Protein AF-A0A4Z0KVL2-F1 (afdb_monomer)

Solvent-accessible surface area (backbone atoms only — not comparable to full-atom values): 10664 Å² total; per-residue (Å²): 118,74,85,58,77,80,47,62,65,55,49,74,29,64,39,97,89,41,81,42,45,33,35,53,61,49,40,44,91,74,53,82,82,56,74,44,73,45,82,52,94,82,31,52,31,32,17,23,25,47,75,48,38,52,68,72,22,100,32,47,29,39,55,65,53,54,48,25,38,43,68,72,52,46,56,39,50,80,70,54,62,39,89,58,42,95,49,86,98,43,50,28,36,54,27,64,33,73,33,101,46,96,64,23,27,29,28,32,32,64,78,76,70,44,78,42,75,42,55,36,85,47,66,24,29,48,44,32,30,78,64,78,78,80,84,81,74,80,79,81,76,80,70,80,88,67,83,67,94,70,88,76,81,82,85,83,87,88,83,89,80,92,76,92,79,87,86,84,87,86,91,132

Nearest PDB structures (foldseek):
  5n40-assembly1_A  TM=8.475E-01  e=2.469E-08  Yersinia pseudotuberculosis IP 31758
  8q4e-assembly1_A  TM=6.938E-01  e=1.597E-02  Legionella pneumophila 130b
  1ijk-assembly1_C  TM=5.340E-01  e=3.340E-01  Bothrops jararaca

Foldseek 3Di:
DPPVPVFDQWDWFQFPNDIKIKGAFDFPVRDPDAPDWDQFPNTTTGWHQQVSLCVVAPAFEALRRVLRVLVVQPQCCVRGVGGADPDPPAAFEFGPAPDPDNQWGWTARSNVRDIDIDGSRDIHTYMYIPDYDPDPPPPPPPPVPPPDDDDDDPDDDDDDDDDDDDDDDDDD

pLDDT: mean 81.76, std 22.25, range [34.16, 98.62]

Mean predicted aligned error: 11.46 Å

Sequence (172 aa):
ANMYGHMADNSTATVDGESYTFSRPKLAAETDGEDRAVSINNESWAQFNWANADKHCDILPDARQLEGLKIERGDLSTTLGWPVGLTSGDEEYWSSSQGAIAADHISIDMRSRSLTQMPDATQSLVSCVDKASPEVTPKLVISAERFESAGYAADVEVGDEVNRGVGGAGGA

Structure (mmCIF, N/CA/C/O backbone):
data_AF-A0A4Z0KVL2-F1
#
_entry.id   AF-A0A4Z0KVL2-F1
#
loop_
_atom_site.group_PDB
_atom_site.id
_atom_site.type_symbol
_atom_site.label_atom_id
_atom_site.label_alt_id
_atom_site.label_comp_id
_atom_site.label_asym_id
_atom_site.label_entity_id
_atom_site.label_seq_id
_atom_site.pdbx_PDB_ins_code
_atom_site.Cartn_x
_atom_site.Cartn_y
_atom_site.Cartn_z
_atom_site.occupancy
_atom_site.B_iso_or_equiv
_atom_site.auth_seq_id
_atom_site.auth_comp_id
_atom_site.auth_asym_id
_atom_site.auth_atom_id
_atom_site.pdbx_PDB_model_num
ATOM 1 N N . ALA A 1 1 ? -0.821 -16.288 11.081 1.00 59.88 1 ALA A N 1
ATOM 2 C CA . ALA A 1 1 ? -0.599 -15.035 11.829 1.00 59.88 1 ALA A CA 1
ATOM 3 C C . ALA A 1 1 ? 0.011 -15.358 13.185 1.00 59.88 1 ALA A C 1
ATOM 5 O O . ALA A 1 1 ? -0.363 -16.383 13.749 1.00 59.88 1 ALA A O 1
ATOM 6 N N . ASN A 1 2 ? 0.937 -14.533 13.684 1.00 61.38 2 ASN A N 1
ATOM 7 C CA . ASN A 1 2 ? 1.606 -14.776 14.971 1.00 61.38 2 ASN A CA 1
ATOM 8 C C . ASN A 1 2 ? 1.027 -13.892 16.078 1.00 61.38 2 ASN A C 1
ATOM 10 O O . ASN A 1 2 ? 0.710 -14.395 17.150 1.00 61.38 2 ASN A O 1
ATOM 14 N N . MET A 1 3 ? 0.874 -12.592 15.816 1.00 62.75 3 MET A N 1
ATOM 15 C CA . MET A 1 3 ? 0.525 -11.598 16.839 1.00 62.75 3 MET A CA 1
ATOM 16 C C . MET A 1 3 ? -0.751 -10.825 16.497 1.00 62.75 3 MET A C 1
ATOM 18 O O . MET A 1 3 ? -1.459 -10.393 17.404 1.00 62.75 3 MET A O 1
ATOM 22 N N . TYR A 1 4 ? -1.087 -10.702 15.212 1.00 62.38 4 TYR A N 1
ATOM 23 C CA . TYR A 1 4 ? -2.181 -9.869 14.726 1.00 62.38 4 TYR A CA 1
ATOM 24 C C . TYR A 1 4 ? -3.234 -10.650 13.921 1.00 62.38 4 TYR A C 1
ATOM 26 O O . TYR A 1 4 ? -3.976 -10.077 13.133 1.00 62.38 4 TYR A O 1
ATOM 34 N N . GLY A 1 5 ? -3.400 -11.953 14.179 1.00 55.91 5 GLY A N 1
ATOM 35 C CA . GLY A 1 5 ? -4.469 -12.778 13.578 1.00 55.91 5 GLY A CA 1
ATOM 36 C C . GLY A 1 5 ? -5.911 -12.362 13.927 1.00 55.91 5 GLY A C 1
ATOM 37 O O . GLY A 1 5 ? -6.853 -12.999 13.468 1.00 55.91 5 GLY A O 1
ATOM 38 N N . HIS A 1 6 ? -6.079 -11.314 14.741 1.00 67.69 6 HIS A N 1
ATOM 39 C CA . HIS A 1 6 ? -7.352 -10.674 15.101 1.00 67.69 6 HIS A CA 1
ATOM 40 C C . HIS A 1 6 ? -7.412 -9.194 14.687 1.00 67.69 6 HIS A C 1
ATOM 42 O O . HIS A 1 6 ? -8.296 -8.464 15.133 1.00 67.69 6 HIS A O 1
ATOM 48 N N . MET A 1 7 ? -6.448 -8.733 13.885 1.00 79.69 7 MET A N 1
ATOM 49 C CA . MET A 1 7 ? -6.470 -7.404 13.291 1.00 79.69 7 MET A CA 1
ATOM 50 C C . MET A 1 7 ? -7.739 -7.234 12.463 1.00 79.69 7 MET A C 1
ATOM 52 O O . MET A 1 7 ? -8.153 -8.161 11.768 1.00 79.69 7 MET A O 1
ATOM 56 N N . ALA A 1 8 ? -8.346 -6.050 12.520 1.00 84.62 8 ALA A N 1
ATOM 57 C CA . ALA A 1 8 ? -9.434 -5.736 11.613 1.00 84.62 8 ALA A CA 1
ATOM 58 C C . ALA A 1 8 ? -8.941 -5.877 10.165 1.00 84.62 8 ALA A C 1
ATOM 60 O O . ALA A 1 8 ? -7.951 -5.257 9.770 1.00 84.62 8 ALA A O 1
ATOM 61 N N . ASP A 1 9 ? -9.643 -6.694 9.378 1.00 90.00 9 ASP A N 1
ATOM 62 C CA . ASP A 1 9 ? -9.294 -6.928 7.974 1.00 90.00 9 ASP A CA 1
ATOM 63 C C . ASP A 1 9 ? -9.445 -5.671 7.115 1.00 90.00 9 ASP A C 1
ATOM 65 O O . ASP A 1 9 ? -8.900 -5.599 6.013 1.00 90.00 9 ASP A O 1
ATOM 69 N N . ASN A 1 10 ? -10.183 -4.682 7.615 1.00 95.62 10 ASN A N 1
ATOM 70 C CA . ASN A 1 10 ? -10.446 -3.437 6.931 1.00 95.62 10 ASN A CA 1
ATOM 71 C C . ASN A 1 10 ? -10.442 -2.235 7.875 1.00 95.62 10 ASN A C 1
ATOM 73 O O . ASN A 1 10 ? -10.592 -2.346 9.092 1.00 95.62 10 ASN A O 1
ATOM 77 N N . SER A 1 11 ? -10.260 -1.067 7.274 1.00 96.81 11 SER A N 1
ATOM 78 C CA . SER A 1 11 ? -10.301 0.226 7.935 1.00 96.81 11 SER A CA 1
ATOM 79 C C . SER A 1 11 ? -10.907 1.242 6.981 1.00 96.81 11 SER A C 1
ATOM 81 O O . SER A 1 11 ? -10.531 1.302 5.814 1.00 96.81 11 SER A O 1
ATOM 83 N N . THR A 1 12 ? -11.855 2.040 7.462 1.00 97.56 12 THR A N 1
ATOM 84 C CA . THR A 1 12 ? -12.420 3.128 6.656 1.00 97.56 12 THR A CA 1
ATOM 85 C C . THR A 1 12 ? -11.569 4.398 6.724 1.00 97.56 12 THR A C 1
ATOM 87 O O . THR A 1 12 ? -10.858 4.616 7.698 1.00 97.56 12 THR A O 1
ATOM 90 N N . ALA A 1 13 ? -11.635 5.258 5.717 1.00 97.38 13 ALA A N 1
ATOM 91 C CA . ALA A 1 13 ? -11.184 6.643 5.828 1.00 97.38 13 ALA A CA 1
ATOM 92 C C . ALA A 1 13 ? -12.007 7.536 4.900 1.00 97.38 13 ALA A C 1
ATOM 94 O O . ALA A 1 13 ? -12.544 7.080 3.892 1.00 97.38 13 ALA A O 1
ATOM 95 N N . THR A 1 14 ? -12.125 8.803 5.254 1.00 96.75 14 THR A N 1
ATOM 96 C CA . THR A 1 14 ? -12.800 9.850 4.506 1.00 96.75 14 THR A CA 1
ATOM 97 C C . THR A 1 14 ? -11.747 10.663 3.771 1.00 96.75 14 THR A C 1
ATOM 99 O O . THR A 1 14 ? -10.943 11.361 4.386 1.00 96.75 14 THR A O 1
ATOM 102 N N . VAL A 1 15 ? -11.767 10.591 2.446 1.00 94.44 15 VAL A N 1
ATOM 103 C CA . VAL A 1 15 ? -10.840 11.299 1.559 1.00 94.44 15 VAL A CA 1
ATOM 104 C C . VAL A 1 15 ? -11.668 12.202 0.659 1.00 94.44 15 VAL A C 1
ATOM 106 O O . VAL A 1 15 ? -12.608 11.742 0.017 1.00 94.44 15 VAL A O 1
ATOM 109 N N . ASP A 1 16 ? -11.385 13.504 0.685 1.00 89.88 16 ASP A N 1
ATOM 110 C CA . ASP A 1 16 ? -12.119 14.524 -0.081 1.00 89.88 16 ASP A CA 1
ATOM 111 C C . ASP A 1 16 ? -13.651 14.487 0.104 1.00 89.88 16 ASP A C 1
ATOM 113 O O . ASP A 1 16 ? -14.428 14.789 -0.800 1.00 89.88 16 ASP A O 1
ATOM 117 N N . GLY A 1 17 ? -14.101 14.137 1.314 1.00 91.00 17 GLY A N 1
ATOM 118 C CA . GLY A 1 17 ? -15.523 14.059 1.665 1.00 91.00 17 GLY A CA 1
ATOM 119 C C . GLY A 1 17 ? -16.207 12.745 1.280 1.00 91.00 17 GLY A C 1
ATOM 120 O O . GLY A 1 17 ? -17.408 12.602 1.511 1.00 91.00 17 GLY A O 1
ATOM 121 N N . GLU A 1 18 ? -15.466 11.775 0.749 1.00 95.00 18 GLU A N 1
ATOM 122 C CA . GLU A 1 18 ? -15.966 10.450 0.399 1.00 95.00 18 GLU A CA 1
ATOM 123 C C . GLU A 1 18 ? -15.349 9.370 1.293 1.00 95.00 18 GLU A C 1
ATOM 125 O O . GLU A 1 18 ? -14.152 9.374 1.559 1.00 95.00 18 GLU A O 1
ATOM 130 N N . SER A 1 19 ? -16.175 8.442 1.785 1.00 97.19 19 SER A N 1
ATOM 131 C CA . SER A 1 19 ? -15.702 7.324 2.606 1.00 97.19 19 SER A CA 1
ATOM 132 C C . SER A 1 19 ? -15.257 6.158 1.728 1.00 97.19 19 SER A C 1
ATOM 134 O O . SER A 1 19 ? -16.007 5.742 0.842 1.00 97.19 19 SER A O 1
ATOM 136 N N . TYR A 1 20 ? -14.069 5.640 2.016 1.00 98.38 20 TYR A N 1
ATOM 137 C CA . TYR A 1 20 ? -13.432 4.490 1.384 1.00 98.38 20 TYR A CA 1
ATOM 138 C C . TYR A 1 20 ? -13.133 3.421 2.430 1.00 98.38 20 TYR A C 1
ATOM 140 O O . TYR A 1 20 ? -12.875 3.739 3.595 1.00 98.38 20 TYR A O 1
ATOM 148 N N . THR A 1 21 ? -13.125 2.164 2.005 1.00 98.44 21 THR A N 1
ATOM 149 C CA . THR A 1 21 ? -12.783 1.007 2.834 1.00 98.44 21 THR A CA 1
ATOM 150 C C . THR A 1 21 ? -11.508 0.376 2.307 1.00 98.44 21 THR A C 1
ATOM 152 O O . THR A 1 21 ? -11.480 -0.142 1.195 1.00 98.44 21 THR A O 1
ATOM 155 N N . PHE A 1 22 ? -10.462 0.393 3.124 1.00 98.56 22 PHE A N 1
ATOM 156 C CA . PHE A 1 22 ? -9.157 -0.165 2.797 1.00 98.56 22 PHE A CA 1
ATOM 157 C C . PHE A 1 22 ? -9.002 -1.538 3.436 1.00 98.56 22 PHE A C 1
ATOM 159 O O . PHE A 1 22 ? -9.352 -1.707 4.606 1.00 98.56 22 PHE A O 1
ATOM 166 N N . SER A 1 23 ? -8.441 -2.504 2.714 1.00 97.81 23 SER A N 1
ATOM 167 C CA . SER A 1 23 ? -8.064 -3.798 3.280 1.00 97.81 23 SER A CA 1
ATOM 168 C C . SER A 1 23 ? -6.675 -3.731 3.900 1.00 97.81 23 SER A C 1
ATOM 170 O O . SER A 1 23 ? -5.769 -3.104 3.344 1.00 97.81 23 SER A O 1
ATOM 172 N N . ARG A 1 24 ? -6.457 -4.444 5.004 1.00 96.25 24 ARG A N 1
ATOM 173 C CA . ARG A 1 24 ? -5.099 -4.618 5.524 1.00 96.25 24 ARG A CA 1
ATOM 174 C C . ARG A 1 24 ? -4.208 -5.327 4.493 1.00 96.25 24 ARG A C 1
ATOM 176 O O . ARG A 1 24 ? -4.724 -6.152 3.726 1.00 96.25 24 ARG A O 1
ATOM 183 N N . PRO A 1 25 ? -2.889 -5.087 4.510 1.00 96.12 25 PRO A N 1
ATOM 184 C CA . PRO A 1 25 ? -1.948 -5.926 3.782 1.00 96.12 25 PRO A CA 1
ATOM 185 C C . PRO A 1 25 ? -2.086 -7.402 4.163 1.00 96.12 25 PRO A C 1
ATOM 187 O O . PRO A 1 25 ? -2.493 -7.742 5.278 1.00 96.12 25 PRO A O 1
ATOM 190 N N . LYS A 1 26 ? -1.779 -8.299 3.229 1.00 95.56 26 LYS A N 1
ATOM 191 C CA . LYS A 1 26 ? -1.868 -9.743 3.466 1.00 95.56 26 LYS A CA 1
ATOM 192 C C . LYS A 1 26 ? -0.593 -10.271 4.101 1.00 95.56 26 LYS A C 1
ATOM 194 O O . LYS A 1 26 ? 0.514 -9.839 3.779 1.00 95.56 26 LYS A O 1
ATOM 199 N N . LEU A 1 27 ? -0.745 -11.248 4.986 1.00 94.88 27 LEU A N 1
ATOM 200 C CA . LEU A 1 27 ? 0.377 -12.095 5.360 1.00 94.88 27 LEU A CA 1
ATOM 201 C C . LEU A 1 27 ? 0.778 -12.949 4.157 1.00 94.88 27 LEU A C 1
ATOM 203 O O . LEU A 1 27 ? -0.074 -13.348 3.369 1.00 94.88 27 LEU A O 1
ATOM 207 N N . ALA A 1 28 ? 2.055 -13.312 4.068 1.00 94.88 28 ALA A N 1
ATOM 208 C CA . ALA A 1 28 ? 2.551 -14.207 3.019 1.00 94.88 28 ALA A CA 1
ATOM 209 C C . ALA A 1 28 ? 1.839 -15.575 3.018 1.00 94.88 28 ALA A C 1
ATOM 211 O O . ALA A 1 28 ? 1.753 -16.229 1.998 1.00 94.88 28 ALA A O 1
ATOM 212 N N . ALA A 1 29 ? 1.284 -16.005 4.157 1.00 93.88 29 ALA A N 1
ATOM 213 C CA . ALA A 1 29 ? 0.510 -17.246 4.249 1.00 93.88 29 ALA A CA 1
ATOM 214 C C . ALA A 1 29 ? -0.983 -17.097 3.874 1.00 93.88 29 ALA A C 1
ATOM 216 O O . ALA A 1 29 ? -1.720 -18.077 3.931 1.00 93.88 29 ALA A O 1
ATOM 217 N N . GLU A 1 30 ? -1.458 -15.881 3.589 1.00 93.25 30 GLU A N 1
ATOM 218 C CA . GLU A 1 30 ? -2.871 -15.573 3.296 1.00 93.25 30 GLU A CA 1
ATOM 219 C C . GLU A 1 30 ? -3.137 -15.301 1.815 1.00 93.25 30 GLU A C 1
ATOM 221 O O . GLU A 1 30 ? -4.283 -15.085 1.424 1.00 93.25 30 GLU A O 1
ATOM 226 N N . THR A 1 31 ? -2.085 -15.261 1.009 1.00 93.62 31 THR A N 1
ATOM 227 C CA . THR A 1 31 ? -2.142 -14.984 -0.419 1.00 93.62 31 THR A CA 1
ATOM 228 C C . THR A 1 31 ? -1.157 -15.891 -1.128 1.00 93.62 31 THR A C 1
ATOM 230 O O . THR A 1 31 ? -0.166 -16.303 -0.539 1.00 93.62 31 THR A O 1
ATOM 233 N N . ASP A 1 32 ? -1.442 -16.160 -2.393 1.00 90.44 32 ASP A N 1
ATOM 234 C CA . ASP A 1 32 ? -0.455 -16.651 -3.341 1.00 90.44 32 ASP A CA 1
ATOM 235 C C . ASP A 1 32 ? -0.065 -15.492 -4.275 1.00 90.44 32 ASP A C 1
ATOM 237 O O . ASP A 1 32 ? -0.802 -14.505 -4.398 1.00 90.44 32 ASP A O 1
ATOM 241 N N . GLY A 1 33 ? 1.062 -15.622 -4.974 1.00 90.69 33 GLY A N 1
ATOM 242 C CA . GLY A 1 33 ? 1.476 -14.676 -6.017 1.00 90.69 33 GLY A CA 1
ATOM 243 C C . GLY A 1 33 ? 2.205 -13.434 -5.506 1.00 90.69 33 GLY A C 1
ATOM 244 O O . GLY A 1 33 ? 2.403 -12.491 -6.271 1.00 90.69 33 GLY A O 1
ATOM 245 N N . GLU A 1 34 ? 2.613 -13.428 -4.241 1.00 95.56 34 GLU A N 1
ATOM 246 C CA . GLU A 1 34 ? 3.570 -12.468 -3.711 1.00 95.56 34 GLU A CA 1
ATOM 247 C C . GLU A 1 34 ? 4.943 -12.632 -4.373 1.00 95.56 34 GLU A C 1
ATOM 249 O O . GLU A 1 34 ? 5.400 -13.737 -4.669 1.00 95.56 34 GLU A O 1
ATOM 254 N N . ASP A 1 35 ? 5.631 -11.515 -4.593 1.00 97.12 35 ASP A N 1
ATOM 255 C CA . ASP A 1 35 ? 6.989 -11.516 -5.139 1.00 97.12 35 ASP A CA 1
ATOM 256 C C . ASP A 1 35 ? 8.032 -11.772 -4.047 1.00 97.12 35 ASP A C 1
ATOM 258 O O . ASP A 1 35 ? 9.124 -12.285 -4.309 1.00 97.12 35 ASP A O 1
ATOM 262 N N . ARG A 1 36 ? 7.714 -11.374 -2.811 1.00 95.38 36 ARG A N 1
ATOM 263 C CA . ARG A 1 36 ? 8.595 -11.494 -1.652 1.00 95.38 36 ARG A CA 1
ATOM 264 C C . ARG A 1 36 ? 7.790 -11.513 -0.358 1.00 95.38 36 ARG A C 1
ATOM 266 O O . ARG A 1 36 ? 6.724 -10.918 -0.266 1.00 95.38 36 ARG A O 1
ATOM 273 N N . ALA A 1 37 ? 8.359 -12.131 0.673 1.00 94.81 37 ALA A N 1
ATOM 274 C CA . ALA A 1 37 ? 7.899 -11.983 2.046 1.00 94.81 37 ALA A CA 1
ATOM 275 C C . ALA A 1 37 ? 8.888 -11.143 2.872 1.00 94.81 37 ALA A C 1
ATOM 277 O O . ALA A 1 37 ? 10.108 -11.310 2.754 1.00 94.81 37 ALA A O 1
ATOM 278 N N . VAL A 1 38 ? 8.365 -10.269 3.733 1.00 93.44 38 VAL A N 1
ATOM 279 C CA . VAL A 1 38 ? 9.151 -9.449 4.668 1.00 93.44 38 VAL A CA 1
ATOM 280 C C . VAL A 1 38 ? 8.665 -9.644 6.101 1.00 93.44 38 VAL A C 1
ATOM 282 O O . VAL A 1 38 ? 7.470 -9.776 6.350 1.00 93.44 38 VAL A O 1
ATOM 285 N N . SER A 1 39 ? 9.593 -9.660 7.059 1.00 93.19 39 SER A N 1
ATOM 286 C CA . SER A 1 39 ? 9.257 -9.780 8.478 1.00 93.19 39 SER A CA 1
ATOM 287 C C . SER A 1 39 ? 9.135 -8.397 9.123 1.00 93.19 39 SER A C 1
ATOM 289 O O . SER A 1 39 ? 10.150 -7.745 9.353 1.00 93.19 39 SER A O 1
ATOM 291 N N . ILE A 1 40 ? 7.917 -7.979 9.476 1.00 90.19 40 ILE A N 1
ATOM 292 C CA . ILE A 1 40 ? 7.623 -6.715 10.174 1.00 90.19 40 ILE A CA 1
ATOM 293 C C . ILE A 1 40 ? 6.761 -7.030 11.398 1.00 90.19 40 ILE A C 1
ATOM 295 O O . ILE A 1 40 ? 5.771 -7.752 11.293 1.00 90.19 40 ILE A O 1
ATOM 299 N N . ASN A 1 41 ? 7.136 -6.501 12.568 1.00 87.44 41 ASN A N 1
ATOM 300 C CA . ASN A 1 41 ? 6.418 -6.700 13.837 1.00 87.44 41 ASN A CA 1
ATOM 301 C C . ASN A 1 41 ? 6.124 -8.182 14.162 1.00 87.44 41 ASN A C 1
ATOM 303 O O . ASN A 1 41 ? 5.040 -8.528 14.626 1.00 87.44 41 ASN A O 1
ATOM 307 N N . ASN A 1 42 ? 7.107 -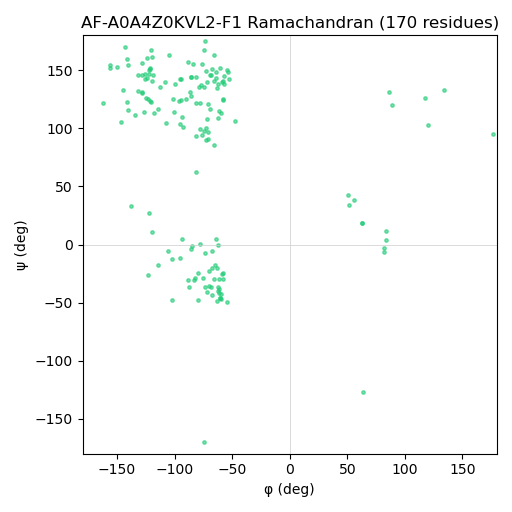9.064 13.933 1.00 88.25 42 ASN A N 1
ATOM 308 C CA . ASN A 1 42 ? 7.014 -10.524 14.109 1.00 88.25 42 ASN A CA 1
ATOM 309 C C . ASN A 1 42 ? 5.988 -11.232 13.202 1.00 88.25 42 ASN A C 1
ATOM 311 O O . ASN A 1 42 ? 5.607 -12.380 13.465 1.00 88.25 42 ASN A O 1
ATOM 315 N N . GLU A 1 43 ? 5.569 -10.586 12.117 1.00 90.12 43 GLU A N 1
ATOM 316 C CA . GLU A 1 43 ? 4.705 -11.169 11.097 1.00 90.12 43 GLU A CA 1
ATOM 317 C C . GLU A 1 43 ? 5.356 -11.132 9.718 1.00 90.12 43 GLU A C 1
ATOM 319 O O . GLU A 1 43 ? 6.124 -10.229 9.399 1.00 90.12 43 GLU A O 1
ATOM 324 N N . SER A 1 44 ? 5.060 -12.156 8.916 1.00 93.50 44 SER A N 1
ATOM 325 C CA . SER A 1 44 ? 5.571 -12.305 7.555 1.00 93.50 44 SER A CA 1
ATOM 326 C C . SER A 1 44 ? 4.537 -11.755 6.579 1.00 93.50 44 SER A C 1
ATOM 328 O O . SER A 1 44 ? 3.523 -12.410 6.332 1.00 93.50 44 SER A O 1
ATOM 330 N N . TRP A 1 45 ? 4.782 -10.562 6.048 1.00 94.44 45 TRP A N 1
ATOM 331 C CA . TRP A 1 45 ? 3.892 -9.834 5.144 1.00 94.44 45 TRP A CA 1
ATOM 332 C C . TRP A 1 45 ? 4.258 -10.087 3.688 1.00 94.44 45 TRP A C 1
ATOM 334 O O . TRP A 1 45 ? 5.441 -10.182 3.355 1.00 94.44 45 TRP A O 1
ATOM 344 N N . ALA A 1 46 ? 3.241 -10.193 2.839 1.00 96.38 46 ALA A N 1
ATOM 345 C CA . ALA A 1 46 ? 3.406 -10.297 1.399 1.00 96.38 46 ALA A CA 1
ATOM 346 C C . ALA A 1 46 ? 3.786 -8.934 0.809 1.00 96.38 46 ALA A C 1
ATOM 348 O O . ALA A 1 46 ? 3.188 -7.909 1.142 1.00 96.38 46 ALA A O 1
ATOM 349 N N . GLN A 1 47 ? 4.766 -8.941 -0.086 1.00 97.06 47 GLN A N 1
ATOM 350 C CA . GLN A 1 47 ? 5.141 -7.803 -0.907 1.00 97.06 47 GLN A CA 1
ATOM 351 C C . GLN A 1 47 ? 5.038 -8.156 -2.382 1.00 97.06 47 GLN A C 1
ATOM 353 O O . GLN A 1 47 ? 5.279 -9.294 -2.790 1.00 97.06 47 GLN A O 1
ATOM 358 N N . PHE A 1 48 ? 4.738 -7.140 -3.177 1.00 97.62 48 PHE A N 1
ATOM 359 C CA . PHE A 1 48 ? 4.472 -7.271 -4.598 1.00 97.62 48 PHE A CA 1
ATOM 360 C C . PHE A 1 48 ? 5.274 -6.233 -5.375 1.00 97.62 48 PHE A C 1
ATOM 362 O O . PHE A 1 48 ? 5.479 -5.115 -4.898 1.00 97.62 48 PHE A O 1
ATOM 369 N N . ASN A 1 49 ? 5.711 -6.593 -6.577 1.00 97.75 49 ASN A N 1
ATOM 370 C CA . ASN A 1 49 ? 6.022 -5.615 -7.611 1.00 97.75 49 ASN A CA 1
ATOM 371 C C . ASN A 1 49 ? 4.734 -4.893 -8.039 1.00 97.75 49 ASN A C 1
ATOM 373 O O . ASN A 1 49 ? 3.631 -5.376 -7.766 1.00 97.75 49 ASN A O 1
ATOM 377 N N . TRP A 1 50 ? 4.851 -3.747 -8.709 1.00 97.94 50 TRP A N 1
ATOM 378 C CA . TRP A 1 50 ? 3.676 -2.927 -9.012 1.00 97.94 50 TRP A CA 1
ATOM 379 C C . TRP A 1 50 ? 2.634 -3.671 -9.867 1.00 97.94 50 TRP A C 1
ATOM 381 O O . TRP A 1 50 ? 1.445 -3.663 -9.557 1.00 97.94 50 TRP A O 1
ATOM 391 N N . ALA A 1 51 ? 3.074 -4.411 -10.889 1.00 98.12 51 ALA A N 1
ATOM 392 C CA . ALA A 1 51 ? 2.173 -5.153 -11.773 1.00 98.12 51 ALA A CA 1
ATOM 393 C C . ALA A 1 51 ? 1.425 -6.296 -11.064 1.00 98.12 51 ALA A C 1
ATOM 395 O O . ALA A 1 51 ? 0.324 -6.667 -11.471 1.00 98.12 51 ALA A O 1
ATOM 396 N N . ASN 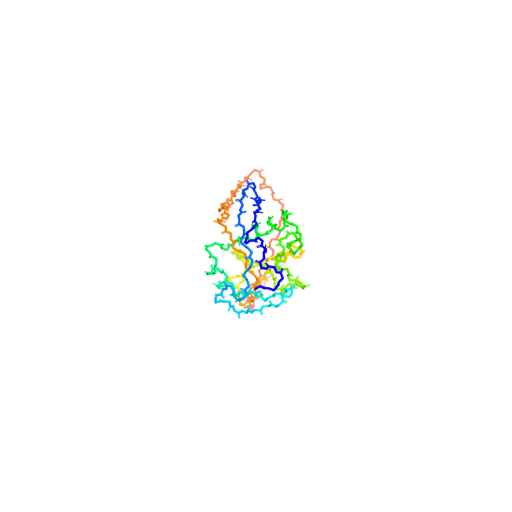A 1 52 ? 2.021 -6.895 -10.034 1.00 98.19 52 ASN A N 1
ATOM 397 C CA . ASN A 1 52 ? 1.361 -7.904 -9.213 1.00 98.19 52 ASN A CA 1
ATOM 398 C C . ASN A 1 52 ? 0.488 -7.267 -8.126 1.00 98.19 52 ASN A C 1
ATOM 400 O O . ASN A 1 52 ? -0.555 -7.831 -7.812 1.00 98.19 52 ASN A O 1
ATOM 404 N N . ALA A 1 53 ? 0.847 -6.086 -7.614 1.00 97.81 53 ALA A N 1
ATOM 405 C CA . ALA A 1 53 ? -0.006 -5.301 -6.723 1.00 97.81 53 ALA A CA 1
ATOM 406 C C . ALA A 1 53 ? -1.327 -4.915 -7.405 1.00 97.81 53 ALA A C 1
ATOM 408 O O . ALA A 1 53 ? -2.397 -5.124 -6.835 1.00 97.81 53 ALA A O 1
ATOM 409 N N . ASP A 1 54 ? -1.250 -4.430 -8.647 1.00 97.62 54 ASP A N 1
ATOM 410 C CA . ASP A 1 54 ? -2.414 -4.069 -9.463 1.00 97.62 54 ASP A CA 1
ATOM 411 C C . ASP A 1 54 ? -3.327 -5.275 -9.738 1.00 97.62 54 ASP A C 1
ATOM 413 O O . ASP A 1 54 ? -4.542 -5.168 -9.661 1.00 97.62 54 ASP A O 1
ATOM 417 N N . LYS A 1 55 ? -2.753 -6.464 -9.960 1.00 97.38 55 LYS A N 1
ATOM 418 C CA . LYS A 1 55 ? -3.530 -7.708 -10.122 1.00 97.38 55 LYS A CA 1
ATOM 419 C C . LYS A 1 55 ? -4.081 -8.269 -8.814 1.00 97.38 55 LYS A C 1
ATOM 421 O O . LYS A 1 55 ? -5.056 -9.016 -8.847 1.00 97.38 55 LYS A O 1
ATOM 426 N N . HIS A 1 56 ? -3.407 -8.015 -7.694 1.00 97.12 56 HIS A N 1
ATOM 427 C CA . HIS A 1 56 ? -3.806 -8.523 -6.383 1.00 97.12 56 HIS A CA 1
ATOM 428 C C . HIS A 1 56 ? -5.082 -7.837 -5.889 1.00 97.12 56 HIS A C 1
ATOM 430 O O . HIS A 1 56 ? -5.916 -8.470 -5.242 1.00 97.12 56 HIS A O 1
ATOM 436 N N . CYS A 1 57 ? -5.232 -6.550 -6.195 1.00 97.62 57 CYS A N 1
ATOM 437 C CA . CYS A 1 57 ? -6.410 -5.779 -5.840 1.00 97.62 57 CYS A CA 1
ATOM 438 C C . CYS A 1 57 ? -7.439 -5.758 -6.971 1.00 97.62 57 CYS A C 1
ATOM 440 O O . CYS A 1 57 ? -7.087 -5.565 -8.126 1.00 97.62 57 CYS A O 1
ATOM 442 N N . ASP A 1 58 ? -8.730 -5.820 -6.627 1.00 97.25 58 ASP A N 1
ATOM 443 C CA . ASP A 1 58 ? -9.777 -5.413 -7.577 1.00 97.25 58 ASP A CA 1
ATOM 444 C C . ASP A 1 58 ? -9.620 -3.923 -7.936 1.00 97.25 58 ASP A C 1
ATOM 446 O O . ASP A 1 58 ? -9.847 -3.521 -9.076 1.00 97.25 58 ASP A O 1
ATOM 450 N N . ILE A 1 59 ? -9.226 -3.101 -6.949 1.00 98.19 59 ILE A N 1
ATOM 451 C CA . ILE A 1 59 ? -8.874 -1.688 -7.120 1.00 98.19 59 ILE A CA 1
ATOM 452 C C . ILE A 1 59 ? -7.669 -1.356 -6.235 1.00 98.19 59 ILE A C 1
ATOM 454 O O . ILE A 1 59 ? -7.744 -1.406 -5.000 1.00 98.19 59 ILE A O 1
ATOM 458 N N . LEU A 1 60 ? -6.556 -0.994 -6.875 1.00 98.38 60 LEU A N 1
ATOM 459 C CA . LEU A 1 60 ? -5.382 -0.439 -6.209 1.00 98.38 60 LEU A CA 1
ATOM 460 C C . LEU A 1 60 ? -5.611 1.067 -5.953 1.00 98.38 60 LEU A C 1
ATOM 462 O O . LEU A 1 60 ? -5.862 1.814 -6.907 1.00 98.38 60 LEU A O 1
ATOM 466 N N . PRO A 1 61 ? -5.552 1.539 -4.694 1.00 98.25 61 PRO A N 1
ATOM 467 C CA . PRO A 1 61 ? -5.831 2.932 -4.370 1.00 98.25 61 PRO A CA 1
ATOM 468 C C . PRO A 1 61 ? -4.822 3.878 -5.014 1.00 98.25 61 PRO A C 1
ATOM 470 O O . PRO A 1 61 ? -3.645 3.551 -5.170 1.00 98.25 61 PRO A O 1
ATOM 473 N N . ASP A 1 62 ? -5.274 5.082 -5.350 1.00 97.88 62 ASP A N 1
ATOM 474 C CA . ASP A 1 62 ? -4.371 6.154 -5.756 1.00 97.88 62 ASP A CA 1
ATOM 475 C C . ASP A 1 62 ? -3.611 6.731 -4.541 1.00 97.88 62 ASP A C 1
ATOM 477 O O . ASP A 1 62 ? -3.929 6.461 -3.375 1.00 97.88 62 ASP A O 1
ATOM 481 N N . ALA A 1 63 ? -2.575 7.534 -4.796 1.00 96.94 63 ALA A N 1
ATOM 482 C CA . ALA A 1 63 ? -1.746 8.095 -3.732 1.00 96.94 63 ALA A CA 1
ATOM 483 C C . ALA A 1 63 ? -2.544 8.993 -2.766 1.00 96.94 63 ALA A C 1
ATOM 485 O O . ALA A 1 63 ? -2.222 9.054 -1.579 1.00 96.94 63 ALA A O 1
ATOM 486 N N . ARG A 1 64 ? -3.609 9.655 -3.240 1.00 96.06 64 ARG A N 1
ATOM 487 C CA . ARG A 1 64 ? -4.455 10.538 -2.418 1.00 96.06 64 ARG A CA 1
ATOM 488 C C . ARG A 1 64 ? -5.300 9.729 -1.443 1.00 96.06 64 ARG A C 1
ATOM 490 O O . ARG A 1 64 ? -5.423 10.109 -0.282 1.00 96.06 64 ARG A O 1
ATOM 497 N N . GLN A 1 65 ? -5.846 8.598 -1.887 1.00 98.12 65 GLN A N 1
ATOM 498 C CA . GLN A 1 65 ? -6.605 7.683 -1.036 1.00 98.12 65 GLN A CA 1
ATOM 499 C C . GLN A 1 65 ? -5.743 7.162 0.115 1.00 98.12 65 GLN A C 1
ATOM 501 O O . GLN A 1 65 ? -6.163 7.211 1.273 1.00 98.12 65 GLN A O 1
ATOM 506 N N . LEU A 1 66 ? -4.519 6.718 -0.179 1.00 98.19 66 LEU A N 1
ATOM 507 C CA . LEU A 1 66 ? -3.593 6.241 0.848 1.00 98.19 66 LEU A CA 1
ATOM 508 C C . LEU A 1 66 ? -3.098 7.363 1.770 1.00 98.19 66 LEU A C 1
ATOM 510 O O . LEU A 1 66 ? -2.961 7.152 2.978 1.00 98.19 66 LEU A O 1
ATOM 514 N N . GLU A 1 67 ? -2.873 8.565 1.237 1.00 97.56 67 GLU A N 1
ATOM 515 C CA . GLU A 1 67 ? -2.565 9.735 2.057 1.00 97.56 67 GLU A CA 1
ATOM 516 C C . GLU A 1 67 ? -3.714 10.044 3.027 1.00 97.56 67 GLU A C 1
ATOM 518 O O . GLU A 1 67 ? -3.481 10.234 4.223 1.00 97.56 67 GLU A O 1
ATOM 523 N N . GLY A 1 68 ? -4.955 10.030 2.542 1.00 97.25 68 GLY A N 1
ATOM 524 C CA . GLY A 1 68 ? -6.148 10.240 3.355 1.00 97.25 68 GLY A CA 1
ATOM 525 C C . GLY A 1 68 ? -6.320 9.176 4.440 1.00 97.25 68 GLY A C 1
ATOM 526 O O . GLY A 1 68 ? -6.576 9.519 5.596 1.00 97.25 68 GLY A O 1
ATOM 527 N N . LEU A 1 69 ? -6.070 7.901 4.116 1.00 97.94 69 LEU A N 1
ATOM 528 C CA . LEU A 1 69 ? -6.006 6.822 5.107 1.00 97.94 69 LEU A CA 1
ATOM 529 C C . LEU A 1 69 ? -4.993 7.149 6.212 1.00 97.94 69 LEU A C 1
ATOM 531 O O . LEU A 1 69 ? -5.324 7.070 7.398 1.00 97.94 69 LEU A O 1
ATOM 535 N N . LYS A 1 70 ? -3.772 7.550 5.841 1.00 96.81 70 LYS A N 1
ATOM 536 C CA . LYS A 1 70 ? -2.721 7.911 6.800 1.00 96.81 70 LYS A CA 1
ATOM 537 C C . LYS A 1 70 ? -3.104 9.117 7.657 1.00 96.81 70 LYS A C 1
ATOM 539 O O . LYS A 1 70 ? -2.812 9.125 8.853 1.00 96.81 70 LYS A O 1
ATOM 544 N N . ILE A 1 71 ? -3.737 10.131 7.071 1.00 97.31 71 ILE A N 1
ATOM 545 C CA . ILE A 1 71 ? -4.192 11.331 7.786 1.00 97.31 71 ILE A CA 1
ATOM 546 C C . ILE A 1 71 ? -5.249 10.966 8.828 1.00 97.31 71 ILE A C 1
ATOM 548 O O . ILE A 1 71 ? -5.122 11.368 9.983 1.00 97.31 71 ILE A O 1
ATOM 552 N N . GLU A 1 72 ? -6.266 10.192 8.449 1.00 97.44 72 GLU A N 1
ATOM 553 C CA . GLU A 1 72 ? -7.372 9.871 9.354 1.00 97.44 72 GLU A CA 1
ATOM 554 C C . GLU A 1 72 ? -6.979 8.857 10.432 1.00 97.44 72 GLU A C 1
ATOM 556 O O . GLU A 1 72 ? -7.436 8.949 11.573 1.00 97.44 72 GLU A O 1
ATOM 561 N N . ARG A 1 73 ? -6.135 7.879 10.091 1.00 96.31 73 ARG A N 1
ATOM 562 C CA . ARG A 1 73 ? -5.766 6.787 11.003 1.00 96.31 73 ARG A CA 1
ATOM 563 C C . ARG A 1 73 ? -4.471 7.024 11.765 1.00 96.31 73 ARG A C 1
ATOM 565 O O . ARG A 1 73 ? -4.203 6.298 12.720 1.00 96.31 73 ARG A O 1
ATOM 572 N N . GLY A 1 74 ? -3.683 8.031 11.400 1.00 95.88 74 GLY A N 1
ATOM 573 C CA . GLY A 1 74 ? -2.440 8.359 12.085 1.00 95.88 74 GLY A CA 1
ATOM 574 C C . GLY A 1 74 ? -1.418 7.228 11.979 1.00 95.88 74 GLY A C 1
ATOM 575 O O . GLY A 1 74 ? -1.056 6.792 10.890 1.00 95.88 74 GLY A O 1
ATOM 576 N N . ASP A 1 75 ? -0.875 6.772 13.101 1.00 93.75 75 ASP A N 1
ATOM 577 C CA . ASP A 1 75 ? 0.093 5.673 13.113 1.00 93.75 75 ASP A CA 1
ATOM 578 C C . ASP A 1 75 ? -0.592 4.319 12.875 1.00 93.75 75 ASP A C 1
ATOM 580 O O . ASP A 1 75 ? -1.107 3.708 13.805 1.00 93.75 75 ASP A O 1
ATOM 584 N N . LEU A 1 76 ? -0.563 3.841 11.625 1.00 94.06 76 LEU A N 1
ATOM 585 C CA . LEU A 1 76 ? -1.246 2.610 11.216 1.00 94.06 76 LEU A CA 1
ATOM 586 C C . LEU A 1 76 ? -0.792 1.375 12.009 1.00 94.06 76 LEU A C 1
ATOM 588 O O . LEU A 1 76 ? -1.600 0.475 12.234 1.00 94.06 76 LEU A O 1
ATOM 592 N N . SER A 1 77 ? 0.462 1.345 12.473 1.00 91.38 77 SER A N 1
ATOM 593 C CA . SER A 1 77 ? 0.992 0.236 13.272 1.00 91.38 77 SER A CA 1
ATOM 594 C C . SER A 1 77 ? 0.312 0.164 14.638 1.00 91.38 77 SER A C 1
ATOM 596 O O . SER A 1 77 ? -0.089 -0.910 15.081 1.00 91.38 77 SER A O 1
ATOM 598 N N . THR A 1 78 ? 0.113 1.301 15.308 1.00 90.06 78 THR A N 1
ATOM 599 C CA . THR A 1 78 ? -0.502 1.324 16.645 1.00 90.06 78 THR A CA 1
ATOM 600 C C . THR A 1 78 ? -2.023 1.424 16.609 1.00 90.06 78 THR A C 1
ATOM 602 O O . THR A 1 78 ? -2.680 0.890 17.502 1.00 90.06 78 THR A O 1
ATOM 605 N N . THR A 1 79 ? -2.602 2.072 15.596 1.00 92.56 79 THR A N 1
ATOM 606 C CA . THR A 1 79 ? -4.057 2.264 15.498 1.00 92.56 79 THR A CA 1
ATOM 607 C C . THR A 1 79 ? -4.764 1.109 14.809 1.00 92.56 79 THR A C 1
ATOM 609 O O . THR A 1 79 ? -5.866 0.749 15.220 1.00 92.56 79 THR A O 1
ATOM 612 N N . LEU A 1 80 ? -4.140 0.513 13.790 1.00 92.62 80 LEU A N 1
ATOM 613 C CA . LEU A 1 80 ? -4.727 -0.581 13.019 1.00 92.62 80 LEU A CA 1
ATOM 614 C C . LEU A 1 80 ? -3.966 -1.898 13.179 1.00 92.62 80 LEU A C 1
ATOM 616 O O . LEU A 1 80 ? -4.518 -2.936 12.842 1.00 92.62 80 LEU A O 1
ATOM 620 N N . GLY A 1 81 ? -2.721 -1.877 13.661 1.00 91.81 81 GLY A N 1
ATOM 621 C CA . GLY A 1 81 ? -1.827 -3.037 13.636 1.00 91.81 81 GLY A CA 1
ATOM 622 C C . GLY A 1 81 ? -1.114 -3.237 12.297 1.00 91.81 81 GLY A C 1
ATOM 623 O O . GLY A 1 81 ? -0.317 -4.161 12.177 1.00 91.81 81 GLY A O 1
ATOM 624 N N . TRP A 1 82 ? -1.394 -2.409 11.287 1.00 94.38 82 TRP A N 1
ATOM 625 C CA . TRP A 1 82 ? -0.940 -2.631 9.912 1.00 94.38 82 TRP A CA 1
ATOM 626 C C . TRP A 1 82 ? 0.581 -2.451 9.798 1.00 94.38 82 TRP A C 1
ATOM 628 O O . TRP A 1 82 ? 1.150 -1.606 10.497 1.00 94.38 82 TRP A O 1
ATOM 638 N N . PRO A 1 83 ? 1.264 -3.215 8.924 1.00 93.81 83 PRO A N 1
ATOM 639 C CA . PRO A 1 83 ? 2.712 -3.115 8.779 1.00 93.81 83 PRO A CA 1
ATOM 640 C C . PRO A 1 83 ? 3.104 -1.724 8.282 1.00 93.81 83 PRO A C 1
ATOM 642 O O . PRO A 1 83 ? 2.512 -1.204 7.341 1.00 93.81 83 PRO A O 1
ATOM 645 N N . VAL A 1 84 ? 4.121 -1.130 8.895 1.00 93.12 84 VAL A N 1
ATOM 646 C CA . VAL A 1 84 ? 4.748 0.113 8.436 1.00 93.12 84 VAL A CA 1
ATOM 647 C C . VAL A 1 84 ? 6.247 -0.149 8.371 1.00 93.12 84 VAL A C 1
ATOM 649 O O . VAL A 1 84 ? 6.804 -0.680 9.336 1.00 93.12 84 VAL A O 1
ATOM 652 N N . GLY A 1 85 ? 6.877 0.196 7.244 1.00 83.44 85 GLY A N 1
ATOM 653 C CA . GLY A 1 85 ? 8.318 0.048 7.048 1.00 83.44 85 GLY A CA 1
ATOM 654 C C . GLY A 1 85 ? 9.130 0.707 8.162 1.00 83.44 85 GLY A C 1
ATOM 655 O O . GLY A 1 85 ? 8.772 1.764 8.698 1.00 83.44 85 GLY A O 1
ATOM 656 N N . LEU A 1 86 ? 10.231 0.059 8.545 1.00 75.12 86 LEU A N 1
ATOM 657 C CA . LEU A 1 86 ? 11.111 0.559 9.608 1.00 75.12 86 LEU A CA 1
ATOM 658 C C . LEU A 1 86 ? 12.045 1.666 9.093 1.00 75.12 86 LEU A C 1
ATOM 660 O O . LEU A 1 86 ? 12.480 2.521 9.869 1.00 75.12 86 LEU A O 1
ATOM 664 N N . THR A 1 87 ? 12.315 1.680 7.787 1.00 73.81 87 THR A N 1
ATOM 665 C CA . THR A 1 87 ? 13.164 2.638 7.068 1.00 73.81 87 THR A CA 1
ATOM 666 C C . THR A 1 87 ? 12.388 3.256 5.901 1.00 73.81 87 THR A C 1
ATOM 668 O O . THR A 1 87 ? 11.506 2.625 5.340 1.00 73.81 87 THR A O 1
ATOM 671 N N . SER A 1 88 ? 12.644 4.529 5.566 1.00 68.44 88 SER A N 1
ATOM 672 C CA . SER A 1 88 ? 12.038 5.140 4.362 1.00 68.44 88 SER A CA 1
ATOM 673 C C . SER A 1 88 ? 12.610 4.495 3.099 1.00 68.44 88 SER A C 1
ATOM 675 O O . SER A 1 88 ? 13.804 4.197 3.078 1.00 68.44 88 SER A O 1
ATOM 677 N N . GLY A 1 89 ? 11.796 4.355 2.049 1.00 64.88 89 GLY A N 1
ATOM 678 C CA . GLY A 1 89 ? 12.196 3.723 0.788 1.00 64.88 89 GLY A CA 1
ATOM 679 C C . GLY A 1 89 ? 12.148 2.192 0.790 1.00 64.88 89 GLY A C 1
ATOM 680 O O . GLY A 1 89 ? 12.309 1.598 -0.270 1.00 64.88 89 GLY A O 1
ATOM 681 N N . ASP A 1 90 ? 11.877 1.569 1.940 1.00 70.81 90 ASP A N 1
ATOM 682 C CA . ASP A 1 90 ? 11.610 0.139 2.068 1.00 70.81 90 ASP A CA 1
ATOM 683 C C . ASP A 1 90 ? 10.197 -0.059 2.641 1.00 70.81 90 ASP A C 1
ATOM 685 O O . ASP A 1 90 ? 9.757 0.679 3.523 1.00 70.81 90 ASP A O 1
ATOM 689 N N . GLU A 1 91 ? 9.473 -1.063 2.140 1.00 85.88 91 GLU A N 1
ATOM 690 C CA . GLU A 1 91 ? 8.165 -1.483 2.677 1.00 85.88 91 GLU A CA 1
ATOM 691 C C . GLU A 1 91 ? 7.114 -0.356 2.751 1.00 85.88 91 GLU A C 1
ATOM 693 O O . GLU A 1 91 ? 6.313 -0.261 3.686 1.00 85.88 91 GLU A O 1
ATOM 698 N N . GLU A 1 92 ? 7.121 0.503 1.735 1.00 95.06 92 GLU A N 1
ATOM 699 C CA . GLU A 1 92 ? 6.093 1.512 1.498 1.00 95.06 92 GLU A CA 1
ATOM 700 C C . GLU A 1 92 ? 4.792 0.876 0.975 1.00 95.06 92 GLU A C 1
ATOM 702 O O . GLU A 1 92 ? 4.710 -0.329 0.735 1.00 95.06 92 GLU A O 1
ATOM 707 N N . TYR A 1 93 ? 3.738 1.676 0.811 1.00 97.88 93 TYR A N 1
ATOM 708 C CA . TYR A 1 93 ? 2.470 1.196 0.259 1.00 97.88 93 TYR A CA 1
ATOM 709 C C . TYR A 1 93 ? 2.362 1.610 -1.202 1.00 97.88 93 TYR A C 1
ATOM 711 O O . TYR A 1 93 ? 2.484 2.796 -1.518 1.00 97.88 93 TYR A O 1
ATOM 719 N N . TRP A 1 94 ? 2.130 0.638 -2.082 1.00 98.06 94 TRP A N 1
ATOM 720 C CA . TRP A 1 94 ? 1.919 0.891 -3.502 1.00 98.06 94 TRP A CA 1
ATOM 721 C C . TRP A 1 94 ? 0.634 1.662 -3.765 1.00 98.06 94 TRP A C 1
ATOM 723 O O . TRP A 1 94 ? -0.400 1.358 -3.174 1.00 98.06 94 TRP A O 1
ATOM 733 N N . SER A 1 95 ? 0.697 2.598 -4.712 1.00 98.25 95 SER A N 1
ATOM 734 C CA . SER A 1 95 ? -0.479 3.248 -5.281 1.00 98.25 95 SER A CA 1
ATOM 735 C C . SER A 1 95 ? -0.586 3.001 -6.785 1.00 98.25 95 SER A C 1
ATOM 737 O O . SER A 1 95 ? 0.401 2.689 -7.451 1.00 98.25 95 SER A O 1
ATOM 739 N N . SER A 1 96 ? -1.776 3.207 -7.343 1.00 98.00 96 SER A N 1
ATOM 740 C CA . SER A 1 96 ? -2.017 3.207 -8.793 1.00 98.00 96 SER A CA 1
ATOM 741 C C . SER A 1 96 ? -1.574 4.5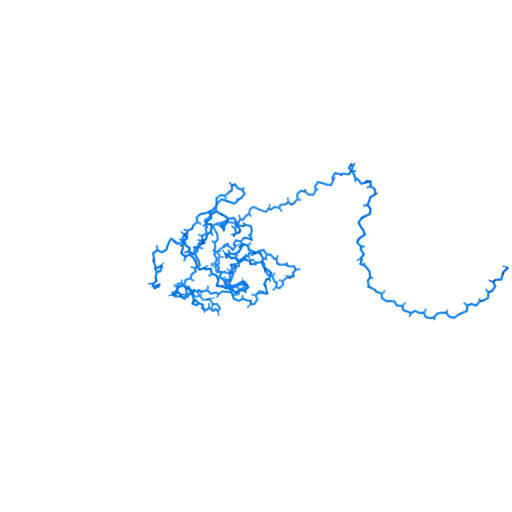00 -9.494 1.00 98.00 96 SER A C 1
ATOM 743 O O . SER A 1 96 ? -1.741 4.645 -10.701 1.00 98.00 96 SER A O 1
ATOM 745 N N . SER A 1 97 ? -1.017 5.473 -8.765 1.00 97.38 97 SER A N 1
ATOM 746 C CA . SER A 1 97 ? -0.593 6.751 -9.346 1.00 97.38 97 SER A CA 1
ATOM 747 C C . SER A 1 97 ? 0.738 6.607 -10.084 1.00 97.38 97 SER A C 1
ATOM 749 O O . SER A 1 97 ? 1.744 6.239 -9.483 1.00 97.38 97 SER A O 1
ATOM 751 N N . GLN A 1 98 ? 0.752 6.928 -11.379 1.00 96.56 98 GLN A N 1
ATOM 752 C CA . GLN A 1 98 ? 1.962 6.905 -12.206 1.00 96.56 98 GLN A CA 1
ATOM 753 C C . GLN A 1 98 ? 3.008 7.906 -11.687 1.00 96.56 98 GLN A C 1
ATOM 755 O O . GLN A 1 98 ? 2.678 9.039 -11.324 1.00 96.56 98 GLN A O 1
ATOM 760 N N . GLY A 1 99 ? 4.275 7.491 -11.678 1.00 94.69 99 GLY A N 1
ATOM 761 C CA . GLY A 1 99 ? 5.423 8.355 -11.420 1.00 94.69 99 GLY A CA 1
ATOM 762 C C . GLY A 1 99 ? 5.768 9.271 -12.599 1.00 94.69 99 GLY A C 1
ATOM 763 O O . GLY A 1 99 ? 5.035 9.390 -13.580 1.00 94.69 99 GLY A O 1
ATOM 764 N N . ALA A 1 100 ? 6.926 9.931 -12.526 1.00 93.75 100 ALA A N 1
ATOM 765 C CA . ALA A 1 100 ? 7.385 10.827 -13.591 1.00 93.75 100 ALA A CA 1
ATOM 766 C C . ALA A 1 100 ? 7.730 10.100 -14.905 1.00 93.75 100 ALA A C 1
ATOM 768 O O . ALA A 1 100 ? 7.785 10.729 -15.963 1.00 93.75 100 ALA A O 1
ATOM 769 N N . ILE A 1 101 ? 7.979 8.790 -14.845 1.00 93.69 101 ILE A N 1
ATOM 770 C CA . ILE A 1 101 ? 8.236 7.936 -16.006 1.00 93.69 101 ILE A CA 1
ATOM 771 C C . ILE A 1 101 ? 7.317 6.715 -15.976 1.00 93.69 101 ILE A C 1
ATOM 773 O O . ILE A 1 101 ? 6.873 6.293 -14.915 1.00 93.69 101 ILE A O 1
ATOM 777 N N . ALA A 1 102 ? 7.077 6.122 -17.146 1.00 93.50 102 ALA A N 1
ATOM 778 C CA . ALA A 1 102 ? 6.138 5.008 -17.304 1.00 93.50 102 ALA A CA 1
ATOM 779 C C . ALA A 1 102 ? 6.523 3.724 -16.543 1.00 93.50 102 ALA A C 1
ATOM 781 O O . ALA A 1 102 ? 5.670 2.871 -16.344 1.00 93.50 102 ALA A O 1
ATOM 782 N N . ALA A 1 103 ? 7.797 3.573 -16.170 1.00 95.31 103 ALA A N 1
ATOM 783 C CA . ALA A 1 103 ? 8.315 2.401 -15.459 1.00 95.31 103 ALA A CA 1
ATOM 784 C C . ALA A 1 103 ? 8.330 2.564 -13.929 1.00 95.31 103 ALA A C 1
ATOM 786 O O . ALA A 1 103 ? 8.865 1.694 -13.238 1.00 95.31 103 ALA A O 1
ATOM 787 N N . ASP A 1 104 ? 7.795 3.681 -13.432 1.00 96.81 104 ASP A N 1
ATOM 788 C CA . ASP A 1 104 ? 7.756 3.997 -12.014 1.00 96.81 104 ASP A CA 1
ATOM 789 C C . ASP A 1 104 ? 6.336 4.372 -11.591 1.00 96.81 104 ASP A C 1
ATOM 791 O O . ASP A 1 104 ? 5.620 5.085 -12.304 1.00 96.81 104 ASP A O 1
ATOM 795 N N . HIS A 1 105 ? 5.987 4.010 -10.363 1.00 97.94 105 HIS A N 1
ATOM 796 C CA . HIS A 1 105 ? 4.759 4.430 -9.704 1.00 97.94 105 HIS A CA 1
ATOM 797 C C . HIS A 1 105 ? 5.052 5.121 -8.378 1.00 97.94 105 HIS A C 1
ATOM 799 O O . HIS A 1 105 ? 6.135 5.010 -7.795 1.00 97.94 105 HIS A O 1
ATOM 805 N N . ILE A 1 106 ? 4.067 5.886 -7.918 1.00 97.56 106 ILE A N 1
ATOM 806 C CA . ILE A 1 106 ? 4.110 6.531 -6.617 1.00 97.56 106 ILE A CA 1
ATOM 807 C C . ILE A 1 106 ? 3.773 5.501 -5.541 1.00 97.56 106 ILE A C 1
ATOM 809 O O . ILE A 1 106 ? 2.801 4.747 -5.638 1.00 97.56 106 ILE A O 1
ATOM 813 N N . SER A 1 107 ? 4.552 5.519 -4.477 1.00 96.75 107 SER A N 1
ATOM 814 C CA . SER A 1 107 ? 4.290 4.847 -3.216 1.00 96.75 107 SER A CA 1
ATOM 815 C C . SER A 1 107 ? 4.231 5.861 -2.085 1.00 96.75 107 SER A C 1
ATOM 817 O O . SER A 1 107 ? 4.592 7.031 -2.243 1.00 96.75 107 SER A O 1
ATOM 819 N N . ILE A 1 108 ? 3.737 5.419 -0.934 1.00 97.00 108 ILE A N 1
ATOM 820 C CA . ILE A 1 108 ? 3.683 6.244 0.267 1.00 97.00 108 ILE A CA 1
ATOM 821 C C . ILE A 1 108 ? 4.382 5.563 1.441 1.00 97.00 108 ILE A C 1
ATOM 823 O O . ILE A 1 108 ? 4.049 4.444 1.845 1.00 97.00 108 ILE A O 1
ATOM 827 N N . ASP A 1 109 ? 5.327 6.281 2.038 1.00 95.19 109 ASP A N 1
ATOM 828 C CA . ASP A 1 109 ? 5.912 5.933 3.325 1.00 95.19 109 ASP A CA 1
ATOM 829 C C . ASP A 1 109 ? 4.874 6.206 4.421 1.00 95.19 109 ASP A C 1
ATOM 831 O O . ASP A 1 109 ? 4.685 7.338 4.873 1.00 95.19 109 ASP A O 1
ATOM 835 N N . MET A 1 110 ? 4.206 5.154 4.892 1.00 95.25 110 MET A N 1
ATOM 836 C CA . MET A 1 110 ? 3.177 5.254 5.929 1.00 95.25 110 MET A CA 1
ATOM 837 C C . MET A 1 110 ? 3.718 5.655 7.311 1.00 95.25 110 MET A C 1
ATOM 839 O O . MET A 1 110 ? 2.921 5.919 8.212 1.00 95.25 110 MET A O 1
ATOM 843 N N . ARG A 1 111 ? 5.034 5.767 7.526 1.00 91.56 111 ARG A N 1
ATOM 844 C CA . ARG A 1 111 ? 5.600 6.370 8.745 1.00 91.56 111 ARG A CA 1
ATOM 845 C C . ARG A 1 111 ? 5.567 7.888 8.657 1.00 91.56 111 ARG A C 1
ATOM 847 O O . ARG A 1 111 ? 5.136 8.546 9.605 1.00 91.56 111 ARG A O 1
ATOM 854 N N . SER A 1 112 ? 6.011 8.433 7.528 1.00 91.88 112 SER A N 1
ATOM 855 C CA . SER A 1 112 ? 6.220 9.873 7.337 1.00 91.88 112 SER A CA 1
ATOM 856 C C . SER A 1 112 ? 5.121 10.575 6.533 1.00 91.88 112 SER A C 1
ATOM 858 O O . SER A 1 112 ? 5.059 11.803 6.554 1.00 91.88 112 SER A O 1
ATOM 860 N N . ARG A 1 113 ? 4.233 9.815 5.877 1.00 93.81 113 ARG A N 1
ATOM 861 C CA . ARG A 1 113 ? 3.285 10.268 4.842 1.00 93.81 113 ARG A CA 1
ATOM 862 C C . ARG A 1 113 ? 3.982 10.822 3.588 1.00 93.81 113 ARG A C 1
ATOM 864 O O . ARG A 1 113 ? 3.376 11.552 2.816 1.00 93.81 113 ARG A O 1
ATOM 871 N N . SER A 1 114 ? 5.260 10.513 3.387 1.00 93.62 114 SER A N 1
ATOM 872 C CA . SER A 1 114 ? 5.990 11.001 2.213 1.00 93.62 114 SER A CA 1
ATOM 873 C C . SER A 1 114 ? 5.598 10.202 0.980 1.00 93.62 114 SER A C 1
ATOM 875 O O . SER A 1 114 ? 5.497 8.980 1.055 1.00 93.62 114 SER A O 1
ATOM 877 N N . LEU A 1 115 ? 5.402 10.892 -0.142 1.00 94.62 115 LEU A N 1
ATOM 878 C CA . LEU A 1 115 ? 5.251 10.254 -1.443 1.00 94.62 115 LEU A CA 1
ATOM 879 C C . LEU A 1 115 ? 6.633 10.017 -2.046 1.00 94.62 115 LEU A C 1
ATOM 881 O O . LEU A 1 115 ? 7.430 10.953 -2.156 1.00 94.62 115 LEU A O 1
ATOM 885 N N . THR A 1 116 ? 6.888 8.785 -2.458 1.00 93.31 116 THR A N 1
ATOM 886 C CA . THR A 1 116 ? 8.133 8.366 -3.098 1.00 93.31 116 THR A CA 1
ATOM 887 C C . THR A 1 116 ? 7.806 7.857 -4.496 1.00 93.31 116 THR A C 1
ATOM 889 O O . THR A 1 116 ? 6.741 7.295 -4.729 1.00 93.31 116 THR A O 1
ATOM 892 N N . GLN A 1 117 ? 8.704 8.070 -5.452 1.00 94.62 117 GLN A N 1
ATOM 893 C CA . GLN A 1 117 ? 8.635 7.413 -6.753 1.00 94.62 117 GLN A CA 1
ATOM 894 C C . GLN A 1 117 ? 9.547 6.191 -6.708 1.00 94.62 117 GLN A C 1
ATOM 896 O O . GLN A 1 117 ? 10.736 6.329 -6.414 1.00 94.62 117 GLN A O 1
ATOM 901 N N . MET A 1 118 ? 8.997 5.015 -6.993 1.00 94.62 118 MET A N 1
ATOM 902 C CA . MET A 1 118 ? 9.746 3.763 -6.982 1.00 94.62 118 MET A CA 1
ATOM 903 C C . MET A 1 118 ? 9.634 3.056 -8.336 1.00 94.62 118 MET A C 1
ATOM 905 O O . MET A 1 118 ? 8.551 3.054 -8.925 1.00 94.62 118 MET A O 1
ATOM 909 N N . PRO A 1 119 ? 10.714 2.405 -8.808 1.00 96.88 119 PRO A N 1
ATOM 910 C CA . PRO A 1 119 ? 10.648 1.539 -9.979 1.00 96.88 119 PRO A CA 1
ATOM 911 C C . PRO A 1 119 ? 9.642 0.408 -9.781 1.00 96.88 119 PRO A C 1
ATOM 913 O O . PRO A 1 119 ? 9.631 -0.219 -8.719 1.00 96.88 119 PRO A O 1
ATOM 916 N N . ASP A 1 120 ? 8.878 0.073 -10.818 1.00 97.56 120 ASP A N 1
ATOM 917 C CA . ASP A 1 120 ? 7.801 -0.930 -10.762 1.00 97.56 120 ASP A CA 1
ATOM 918 C C . ASP A 1 120 ? 8.277 -2.323 -10.335 1.00 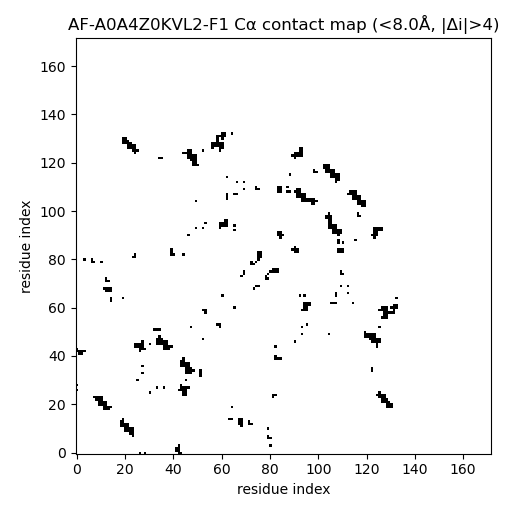97.56 120 ASP A C 1
ATOM 920 O O . ASP A 1 120 ? 7.509 -3.117 -9.792 1.00 97.56 120 ASP A O 1
ATOM 924 N N . ALA A 1 121 ? 9.558 -2.627 -10.562 1.00 97.00 121 ALA A N 1
ATOM 925 C CA . ALA A 1 121 ? 10.190 -3.883 -10.165 1.00 97.00 121 ALA A CA 1
ATOM 926 C C . ALA A 1 121 ? 10.459 -3.998 -8.649 1.00 97.00 121 ALA A C 1
ATOM 928 O O . ALA A 1 121 ? 10.888 -5.059 -8.191 1.00 97.00 121 ALA A O 1
ATOM 929 N N . THR A 1 122 ? 10.249 -2.930 -7.876 1.00 96.00 122 THR A N 1
ATOM 930 C CA . THR A 1 122 ? 10.461 -2.892 -6.419 1.00 96.00 122 THR A CA 1
ATOM 931 C C . THR A 1 122 ? 9.375 -3.693 -5.701 1.00 96.00 122 THR A C 1
ATOM 933 O O . THR A 1 122 ? 8.215 -3.631 -6.083 1.00 96.00 122 THR A O 1
ATOM 936 N N . GLN A 1 123 ? 9.710 -4.448 -4.653 1.00 96.06 123 GLN A N 1
ATOM 937 C CA . GLN A 1 123 ? 8.703 -5.152 -3.848 1.00 96.06 123 GLN A CA 1
ATOM 938 C C . GLN A 1 123 ? 8.225 -4.259 -2.703 1.00 96.06 123 GLN A C 1
ATOM 940 O O . GLN A 1 123 ? 9.037 -3.798 -1.903 1.00 96.06 123 GLN A O 1
ATOM 945 N N . SER A 1 124 ? 6.913 -4.044 -2.607 1.00 96.50 124 SER A N 1
ATOM 946 C CA . SER A 1 124 ? 6.310 -3.191 -1.581 1.00 96.50 124 SER A CA 1
ATOM 947 C C . SER A 1 124 ? 4.972 -3.729 -1.074 1.00 96.50 124 SER A C 1
ATOM 949 O O . SER A 1 124 ? 4.436 -4.702 -1.613 1.00 96.50 124 SER A O 1
ATOM 951 N N . LEU A 1 125 ? 4.456 -3.133 0.003 1.00 97.19 125 LEU A N 1
ATOM 952 C CA . LEU A 1 125 ? 3.194 -3.532 0.626 1.00 97.19 125 LEU A CA 1
ATOM 953 C C . LEU A 1 125 ? 2.000 -3.031 -0.190 1.00 97.19 125 LEU A C 1
ATOM 955 O O . LEU A 1 125 ? 2.076 -2.036 -0.911 1.00 97.19 125 LEU A O 1
ATOM 959 N N . VAL A 1 126 ? 0.870 -3.719 -0.043 1.00 97.56 126 VAL A N 1
ATOM 960 C CA . VAL A 1 126 ? -0.357 -3.422 -0.785 1.00 97.56 126 VAL A CA 1
ATOM 961 C C . VAL A 1 126 ? -1.538 -3.360 0.174 1.00 97.56 126 VAL A C 1
ATOM 963 O O . VAL A 1 126 ? -1.727 -4.249 1.001 1.00 97.56 126 VAL A O 1
ATOM 966 N N . SER A 1 127 ? -2.342 -2.309 0.042 1.00 98.12 127 SER A N 1
ATOM 967 C CA . SER A 1 127 ? -3.672 -2.191 0.636 1.00 98.12 127 SER A CA 1
ATOM 968 C C . SER A 1 127 ? -4.646 -1.923 -0.502 1.00 98.12 127 SER A C 1
ATOM 970 O O . SER A 1 127 ? -4.418 -1.003 -1.279 1.00 98.12 127 SER A O 1
ATOM 972 N N . CYS A 1 128 ? -5.694 -2.734 -0.630 1.00 98.50 128 CYS A N 1
ATOM 973 C CA . CYS A 1 128 ? -6.713 -2.548 -1.659 1.00 98.50 128 CYS A CA 1
ATOM 974 C C . CYS A 1 128 ? -7.815 -1.620 -1.147 1.00 98.50 128 CYS A C 1
ATOM 976 O O . CYS A 1 128 ? -8.017 -1.516 0.065 1.00 98.50 128 CYS A O 1
ATOM 978 N N . VAL A 1 129 ? -8.552 -0.984 -2.056 1.00 98.62 129 VAL A N 1
ATOM 979 C CA . VAL A 1 129 ? -9.682 -0.108 -1.716 1.00 98.62 129 VAL A CA 1
ATOM 980 C C . VAL A 1 129 ? -10.975 -0.601 -2.364 1.00 98.62 129 VAL A C 1
ATOM 982 O O . VAL A 1 129 ? -10.953 -1.261 -3.397 1.00 98.62 129 VAL A O 1
ATOM 985 N N . ASP A 1 130 ? -12.117 -0.308 -1.749 1.00 98.31 130 ASP A N 1
ATOM 986 C CA . ASP A 1 130 ? -13.443 -0.739 -2.210 1.00 98.31 130 ASP A CA 1
ATOM 987 C C . ASP A 1 130 ? -13.929 -0.047 -3.492 1.00 98.31 130 ASP A C 1
ATOM 989 O O . ASP A 1 130 ? -14.795 -0.574 -4.193 1.00 98.31 130 ASP A O 1
ATOM 993 N N . LYS A 1 131 ? -13.395 1.135 -3.802 1.00 97.25 131 LYS A N 1
ATOM 994 C CA . LYS A 1 131 ? -13.737 1.913 -4.998 1.00 97.25 131 LYS A CA 1
ATOM 995 C C . LYS A 1 131 ? -12.613 2.870 -5.386 1.00 97.25 131 LYS A C 1
ATOM 997 O O . LYS A 1 131 ? -11.854 3.342 -4.539 1.00 97.25 131 LYS A O 1
ATOM 1002 N N . ALA A 1 132 ? -12.534 3.177 -6.676 1.00 95.06 132 ALA A N 1
ATOM 1003 C CA . ALA A 1 132 ? -11.580 4.140 -7.206 1.00 95.06 132 ALA A CA 1
ATOM 1004 C C . ALA A 1 132 ? -11.984 5.569 -6.822 1.00 95.06 132 ALA A C 1
ATOM 1006 O O . ALA A 1 132 ? -13.175 5.875 -6.718 1.00 95.06 132 ALA A O 1
ATOM 1007 N N . SER A 1 133 ? -10.995 6.448 -6.662 1.00 90.12 133 SER A N 1
ATOM 1008 C CA . SER A 1 133 ? -11.253 7.885 -6.596 1.00 90.12 133 SER A CA 1
ATOM 1009 C C . SER A 1 133 ? -11.990 8.361 -7.849 1.00 90.12 133 SER A C 1
ATOM 1011 O O . SER A 1 133 ? -11.689 7.887 -8.949 1.00 90.12 133 SER A O 1
ATOM 1013 N N . PRO A 1 134 ? -12.894 9.348 -7.737 1.00 86.69 134 PRO A N 1
ATOM 1014 C CA . PRO A 1 134 ? -13.461 9.986 -8.913 1.00 86.69 134 PRO A CA 1
ATOM 1015 C C . PRO A 1 134 ? -12.346 10.576 -9.784 1.00 86.69 134 PRO A C 1
ATOM 1017 O O . PRO A 1 134 ? -11.396 11.192 -9.281 1.00 86.69 134 PRO A O 1
ATOM 1020 N N . GLU A 1 135 ? -12.474 10.409 -11.103 1.00 75.75 135 GLU A N 1
ATOM 1021 C CA . GLU A 1 135 ? -11.566 11.043 -12.053 1.00 75.75 135 GLU A CA 1
ATOM 1022 C C . GLU A 1 135 ? -11.634 12.560 -11.874 1.00 75.75 135 GLU A C 1
ATOM 1024 O O . GLU A 1 135 ? -12.641 13.220 -12.149 1.00 75.75 135 GLU A O 1
ATOM 1029 N N . VAL A 1 136 ? -10.528 13.137 -11.416 1.00 68.38 136 VAL A N 1
ATOM 1030 C CA . VAL A 1 136 ? -10.366 14.583 -11.406 1.00 68.38 136 VAL A CA 1
ATOM 1031 C C . VAL A 1 136 ? -10.063 15.019 -12.830 1.00 68.38 136 VAL A C 1
ATOM 1033 O O . VAL A 1 136 ? -8.918 15.016 -13.261 1.00 68.38 136 VAL A O 1
ATOM 1036 N N . THR A 1 137 ? -11.093 15.408 -13.583 1.00 57.78 137 THR A N 1
ATOM 1037 C CA . THR A 1 137 ? -10.875 16.193 -14.803 1.00 57.78 137 THR A CA 1
ATOM 1038 C C . THR A 1 137 ? -10.452 17.596 -14.365 1.00 57.78 137 THR A C 1
ATOM 1040 O O . THR A 1 137 ? -11.300 18.332 -13.841 1.00 57.78 137 THR A O 1
ATOM 1043 N N . PRO A 1 138 ? -9.182 18.016 -14.532 1.00 51.69 138 PRO A N 1
ATOM 1044 C CA . PRO A 1 138 ? -8.808 19.382 -14.214 1.00 51.69 138 PRO A CA 1
ATOM 1045 C C . PRO A 1 138 ? -9.613 20.312 -15.120 1.00 51.69 138 PRO A C 1
ATOM 1047 O O . PRO A 1 138 ? -9.453 20.323 -16.342 1.00 51.69 138 PRO A O 1
ATOM 1050 N N . LYS A 1 139 ? -10.498 21.119 -14.530 1.00 45.16 139 LYS A N 1
ATOM 1051 C CA . LYS A 1 139 ? -11.071 22.259 -15.242 1.00 45.16 139 LYS A CA 1
ATOM 1052 C C . LYS A 1 139 ? -9.962 23.294 -15.387 1.00 45.16 139 LYS A C 1
ATOM 1054 O O . LYS A 1 139 ? -9.774 24.132 -14.511 1.00 45.16 139 LYS A O 1
ATOM 1059 N N . LEU A 1 140 ? -9.220 23.226 -16.490 1.00 44.72 140 LEU A N 1
ATOM 1060 C CA . LEU A 1 140 ? -8.362 24.317 -16.943 1.00 44.72 140 LEU A CA 1
ATOM 1061 C C . LEU A 1 140 ? -9.265 25.497 -17.319 1.00 44.72 140 LEU A C 1
ATOM 1063 O O . LEU A 1 140 ? -9.683 25.648 -18.465 1.00 44.72 140 LEU A O 1
ATOM 1067 N N . VAL A 1 141 ? -9.619 26.323 -16.334 1.00 49.28 141 VAL A N 1
ATOM 1068 C CA . VAL A 1 141 ? -10.254 27.615 -16.594 1.00 49.28 141 VAL A CA 1
ATOM 1069 C C . VAL A 1 141 ? -9.133 28.583 -16.944 1.00 49.28 141 VAL A C 1
ATOM 1071 O O . VAL A 1 141 ? -8.499 29.169 -16.068 1.00 49.28 141 VAL A O 1
ATOM 1074 N N . ILE A 1 142 ? -8.850 28.724 -18.237 1.00 41.66 142 ILE A N 1
ATOM 1075 C CA . ILE A 1 142 ? -7.965 29.780 -18.727 1.00 41.66 142 ILE A CA 1
ATOM 1076 C C . ILE A 1 142 ? -8.751 31.093 -18.622 1.00 41.66 142 ILE A C 1
ATOM 1078 O O . ILE A 1 142 ? -9.474 31.468 -19.543 1.00 41.66 142 ILE A O 1
ATOM 1082 N N . SER A 1 143 ? -8.663 31.787 -17.484 1.00 46.84 143 SER A N 1
ATOM 1083 C CA . SER A 1 143 ? -9.144 33.170 -17.401 1.00 46.84 143 SER A CA 1
ATOM 1084 C C . SER A 1 143 ? -8.195 34.051 -18.208 1.00 46.84 143 SER A C 1
ATOM 1086 O O . SER A 1 143 ? -7.147 34.470 -17.723 1.00 46.84 143 SER A O 1
ATOM 1088 N N . ALA A 1 144 ? -8.572 34.337 -19.453 1.00 52.22 144 ALA A N 1
ATOM 1089 C CA . ALA A 1 144 ? -7.833 35.197 -20.380 1.00 52.2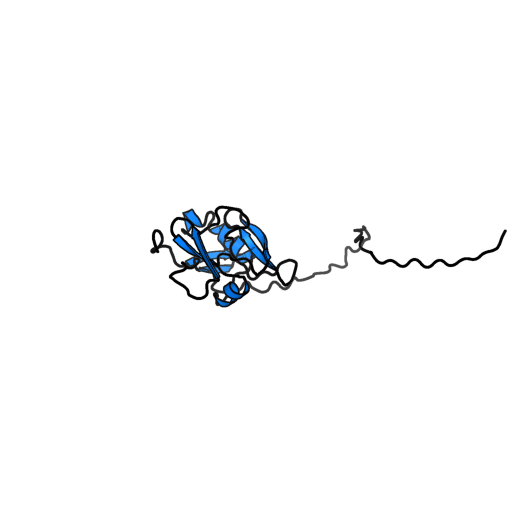2 144 ALA A CA 1
ATOM 1090 C C . ALA A 1 144 ? -7.730 36.674 -19.929 1.00 52.22 144 ALA A C 1
ATOM 1092 O O . ALA A 1 144 ? -7.185 37.501 -20.651 1.00 52.22 144 ALA A O 1
ATOM 1093 N N . GLU A 1 145 ? -8.214 37.026 -18.736 1.00 49.50 145 GLU A N 1
ATOM 1094 C CA . GLU A 1 145 ? -8.250 38.407 -18.240 1.00 49.50 145 GLU A CA 1
ATOM 1095 C C . GLU A 1 145 ? -6.946 38.873 -17.569 1.00 49.50 145 GLU A C 1
ATOM 1097 O O . GLU A 1 145 ? -6.862 40.023 -17.147 1.00 49.50 145 GLU A O 1
ATOM 1102 N N . ARG A 1 146 ? -5.915 38.019 -17.461 1.00 47.28 146 ARG A N 1
ATOM 1103 C CA . ARG A 1 146 ? -4.608 38.401 -16.886 1.00 47.28 146 ARG A CA 1
ATOM 1104 C C . ARG A 1 146 ? -3.383 37.872 -17.630 1.00 47.28 146 ARG A C 1
ATOM 1106 O O . ARG A 1 146 ? -2.346 37.636 -17.017 1.00 47.28 146 ARG A O 1
ATOM 1113 N N . PHE A 1 147 ? -3.458 37.743 -18.951 1.00 41.28 147 PHE A N 1
ATOM 1114 C CA . PHE A 1 147 ? -2.241 37.636 -19.763 1.00 41.28 147 PHE A CA 1
ATOM 1115 C C . PHE A 1 147 ? -1.655 39.040 -20.016 1.00 41.28 147 PHE A C 1
ATOM 1117 O O . PHE A 1 147 ? -1.580 39.509 -21.146 1.00 41.28 147 PHE A O 1
ATOM 1124 N N . GLU A 1 148 ? -1.261 39.732 -18.941 1.00 42.62 148 GLU A N 1
ATOM 1125 C CA . GLU A 1 148 ? -0.289 40.823 -19.038 1.00 42.62 148 GLU A CA 1
ATOM 1126 C C . GLU A 1 148 ? 1.096 40.247 -18.743 1.00 42.62 148 GLU A C 1
ATOM 1128 O O . GLU A 1 148 ? 1.333 39.579 -17.738 1.00 42.62 148 GLU A O 1
ATOM 1133 N N . SER A 1 149 ? 1.990 40.469 -19.698 1.00 48.88 149 SER A N 1
ATOM 1134 C CA . SER A 1 149 ? 3.365 39.995 -19.769 1.00 48.88 149 SER A CA 1
ATOM 1135 C C . SER A 1 149 ? 4.157 40.212 -18.475 1.00 48.88 149 SER A C 1
ATOM 1137 O O . SER A 1 149 ? 4.633 41.315 -18.208 1.00 48.88 149 SER A O 1
ATOM 1139 N N . ALA A 1 150 ? 4.399 39.138 -17.729 1.00 40.91 150 ALA A N 1
ATOM 1140 C CA . ALA A 1 150 ? 5.513 39.043 -16.796 1.00 40.91 150 ALA A CA 1
ATOM 1141 C C . ALA A 1 150 ? 6.175 37.678 -17.001 1.00 40.91 150 ALA A C 1
ATOM 1143 O O . ALA A 1 150 ? 5.568 36.632 -16.780 1.00 40.91 150 ALA A O 1
ATOM 1144 N N . GLY A 1 151 ? 7.395 37.717 -17.537 1.00 46.94 151 GLY A N 1
ATOM 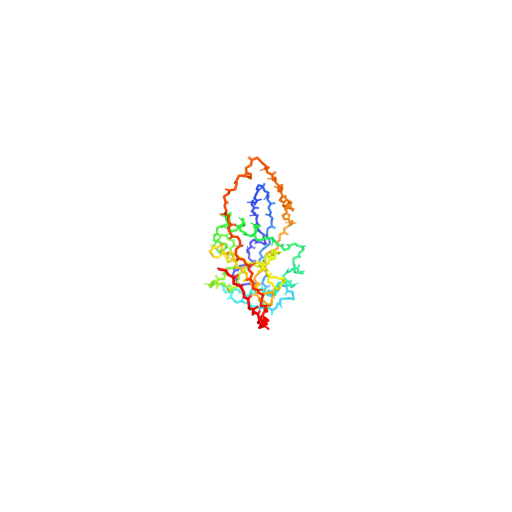1145 C CA . GLY A 1 151 ? 8.146 36.551 -17.972 1.00 46.94 151 GLY A CA 1
ATOM 1146 C C . GLY A 1 151 ? 8.380 35.539 -16.857 1.00 46.94 151 GLY A C 1
ATOM 1147 O O . GLY A 1 151 ? 9.009 35.844 -15.848 1.00 46.94 151 GLY A O 1
ATOM 1148 N N . TYR A 1 152 ? 7.958 34.308 -17.114 1.00 38.34 152 TYR A N 1
ATOM 1149 C CA . TYR A 1 152 ? 8.640 33.134 -16.599 1.00 38.34 152 TYR A CA 1
ATOM 1150 C C . TYR A 1 152 ? 9.334 32.498 -17.796 1.00 38.34 152 TYR A C 1
ATOM 1152 O O . TYR A 1 152 ? 8.692 31.955 -18.692 1.00 38.34 152 TYR A O 1
ATOM 1160 N N . ALA A 1 153 ? 10.651 32.682 -17.848 1.00 34.72 153 ALA A N 1
ATOM 1161 C CA . ALA A 1 153 ? 11.521 32.016 -18.794 1.00 34.72 153 ALA A CA 1
ATOM 1162 C C . ALA A 1 153 ? 11.446 30.505 -18.538 1.00 34.72 153 ALA A C 1
ATOM 1164 O O . ALA A 1 153 ? 11.939 30.017 -17.522 1.00 34.72 153 ALA A O 1
ATOM 1165 N N . ALA A 1 154 ? 10.806 29.774 -19.446 1.00 37.91 154 ALA A N 1
ATOM 1166 C CA . ALA A 1 154 ? 11.171 28.391 -19.686 1.00 37.91 154 ALA A CA 1
ATOM 1167 C C . ALA A 1 154 ? 12.442 28.441 -20.542 1.00 37.91 154 ALA A C 1
ATOM 1169 O O . ALA A 1 154 ? 12.367 28.715 -21.736 1.00 37.91 154 ALA A O 1
ATOM 1170 N N . ASP A 1 155 ? 13.604 28.275 -19.916 1.00 42.00 155 ASP A N 1
ATOM 1171 C CA . ASP A 1 155 ? 14.859 28.094 -20.640 1.00 42.00 155 ASP A CA 1
ATOM 1172 C C . ASP A 1 155 ? 15.086 26.592 -20.808 1.00 42.00 155 ASP A C 1
ATOM 1174 O O . ASP A 1 155 ? 15.438 25.900 -19.852 1.00 42.00 155 ASP A O 1
ATOM 1178 N N . VAL A 1 156 ? 14.789 26.081 -22.004 1.00 35.81 156 VAL A N 1
ATOM 1179 C CA . VAL A 1 156 ? 15.328 24.812 -22.502 1.00 35.81 156 VAL A CA 1
ATOM 1180 C C . VAL A 1 156 ? 15.496 24.935 -24.012 1.00 35.81 156 VAL A C 1
ATOM 1182 O O . VAL A 1 156 ? 14.517 24.813 -24.740 1.00 35.81 156 VAL A O 1
ATOM 1185 N N . GLU A 1 157 ? 16.735 25.073 -24.481 1.00 41.62 157 GLU A N 1
ATOM 1186 C CA . GLU A 1 157 ? 17.155 24.529 -25.777 1.00 41.62 157 GLU A CA 1
ATOM 1187 C C . GLU A 1 157 ? 18.586 23.974 -25.679 1.00 41.62 157 GLU A C 1
ATOM 1189 O O 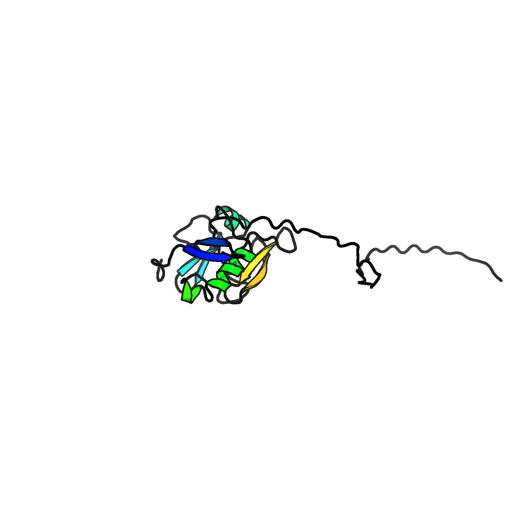. GLU A 1 157 ? 19.535 24.681 -25.343 1.00 41.62 157 GLU A O 1
ATOM 1194 N N . VAL A 1 158 ? 18.738 22.684 -25.999 1.00 35.41 158 VAL A N 1
ATOM 1195 C CA . VAL A 1 158 ? 20.013 22.057 -26.372 1.00 35.41 158 VAL A CA 1
ATOM 1196 C C . VAL A 1 158 ? 19.830 21.470 -27.768 1.00 35.41 158 VAL A C 1
ATOM 1198 O O . VAL A 1 158 ? 18.952 20.634 -27.972 1.00 35.41 158 VAL A O 1
ATOM 1201 N N . GLY A 1 159 ? 20.682 21.887 -28.705 1.00 40.16 159 GLY A N 1
ATOM 1202 C CA . GLY A 1 159 ? 20.744 21.347 -30.063 1.00 40.16 159 GLY A CA 1
ATOM 1203 C C . GLY A 1 159 ? 21.767 22.080 -30.933 1.00 40.16 159 GLY A C 1
ATOM 1204 O O . GLY A 1 159 ? 21.465 23.120 -31.504 1.00 40.16 159 GLY A O 1
ATOM 1205 N N . ASP A 1 160 ? 22.979 21.528 -30.996 1.00 39.62 160 ASP A N 1
ATOM 1206 C CA . ASP A 1 160 ? 24.089 21.901 -31.883 1.00 39.62 160 ASP A CA 1
ATOM 1207 C C . ASP A 1 160 ? 23.715 21.925 -33.381 1.00 39.62 160 ASP A C 1
ATOM 1209 O O . ASP A 1 160 ? 22.983 21.058 -33.847 1.00 39.62 160 ASP A O 1
ATOM 1213 N N . GLU A 1 161 ? 24.354 22.815 -34.154 1.00 35.97 161 GLU A N 1
ATOM 1214 C CA . GLU A 1 161 ? 25.299 22.395 -35.207 1.00 35.97 161 GLU A CA 1
ATOM 1215 C C . GLU A 1 161 ? 26.217 23.556 -35.645 1.00 35.97 161 GLU A C 1
ATOM 1217 O O . GLU A 1 161 ? 25.792 24.613 -36.116 1.00 35.97 161 GLU A O 1
ATOM 1222 N N . VAL A 1 162 ? 27.528 23.336 -35.507 1.00 45.78 162 VAL A N 1
ATOM 1223 C CA . VAL A 1 162 ? 28.588 24.170 -36.085 1.00 45.78 162 VAL A CA 1
ATOM 1224 C C . VAL A 1 162 ? 28.619 23.959 -37.596 1.00 45.78 162 VAL A C 1
ATOM 1226 O O . VAL A 1 162 ? 28.945 22.867 -38.058 1.00 45.78 162 VAL A O 1
ATOM 1229 N N . ASN A 1 163 ? 28.436 25.030 -38.372 1.00 36.09 163 ASN A N 1
ATOM 1230 C CA . ASN A 1 163 ? 28.930 25.069 -39.745 1.00 36.09 163 ASN A CA 1
ATOM 1231 C C . ASN A 1 163 ? 29.792 26.315 -39.986 1.00 36.09 163 ASN A C 1
ATOM 1233 O O . ASN A 1 163 ? 29.329 27.455 -39.938 1.00 36.09 163 ASN A O 1
ATOM 1237 N N . ARG A 1 164 ? 31.085 26.078 -40.232 1.00 43.72 164 ARG A N 1
ATOM 1238 C CA . ARG A 1 164 ? 32.053 27.091 -40.665 1.00 43.72 164 ARG A CA 1
ATOM 1239 C C . ARG A 1 164 ? 31.722 27.517 -42.096 1.00 43.72 164 ARG A C 1
ATOM 1241 O O . ARG A 1 164 ? 31.893 26.728 -43.019 1.00 43.72 164 ARG A O 1
ATOM 1248 N N . GLY A 1 165 ? 31.369 28.786 -42.284 1.00 36.00 165 GLY A N 1
ATOM 1249 C CA . GLY A 1 165 ? 31.354 29.458 -43.584 1.00 36.00 165 GLY A CA 1
ATOM 1250 C C . GLY A 1 165 ? 32.344 30.621 -43.595 1.00 36.00 165 GLY A C 1
ATOM 1251 O O . GLY A 1 165 ? 32.176 31.591 -42.866 1.00 36.00 165 GLY A O 1
ATOM 1252 N N . VAL A 1 166 ? 33.402 30.497 -44.394 1.00 40.97 166 VAL A N 1
ATOM 1253 C CA . VAL A 1 166 ? 34.417 31.526 -44.671 1.00 40.97 166 VAL A CA 1
ATOM 1254 C C . VAL A 1 166 ? 33.910 32.508 -45.739 1.00 40.97 166 VAL A C 1
ATOM 1256 O O . VAL A 1 166 ? 33.304 32.076 -46.715 1.00 40.97 166 VAL A O 1
ATOM 1259 N N . GLY A 1 167 ? 34.272 33.792 -45.602 1.00 34.34 167 GLY A N 1
ATOM 1260 C CA . GLY A 1 167 ? 34.183 34.850 -46.630 1.00 34.34 167 GLY A CA 1
ATOM 1261 C C . GLY A 1 167 ? 33.238 35.978 -46.200 1.00 34.34 167 GLY A C 1
ATOM 1262 O O . GLY A 1 167 ? 32.114 35.707 -45.824 1.00 34.34 167 GLY A O 1
ATOM 1263 N N . GLY A 1 168 ? 33.577 37.265 -46.162 1.00 34.19 168 GLY A N 1
ATOM 1264 C CA . GLY A 1 168 ? 34.608 38.041 -46.840 1.00 34.19 168 GLY A CA 1
ATOM 1265 C C . GLY A 1 168 ? 33.955 39.331 -47.375 1.00 34.19 168 GLY A C 1
ATOM 1266 O O . GLY A 1 168 ? 32.926 39.244 -48.030 1.00 34.19 168 GLY A O 1
ATOM 1267 N N . ALA A 1 169 ? 34.609 40.477 -47.141 1.00 37.47 169 ALA A N 1
ATOM 1268 C CA . ALA A 1 169 ? 34.493 41.765 -47.855 1.00 37.47 169 ALA A CA 1
ATOM 1269 C C . ALA A 1 169 ? 33.412 42.816 -47.477 1.00 37.47 169 ALA A C 1
ATOM 1271 O O . ALA A 1 169 ? 32.217 42.552 -47.488 1.00 37.47 169 ALA A O 1
ATOM 1272 N N . GLY A 1 170 ? 33.912 44.060 -47.324 1.00 34.16 170 GLY A N 1
ATOM 1273 C CA . GLY A 1 170 ? 33.250 45.350 -47.610 1.00 34.16 170 GLY A CA 1
ATOM 1274 C C . GLY A 1 170 ? 32.448 45.953 -46.449 1.00 34.16 170 GLY A C 1
ATOM 1275 O O . GLY A 1 170 ? 31.519 45.328 -45.973 1.00 34.16 170 GLY A O 1
ATOM 1276 N N . GLY A 1 171 ? 32.705 47.146 -45.910 1.00 37.97 171 GLY A N 1
ATOM 1277 C CA . GLY A 1 171 ? 33.387 48.322 -46.439 1.00 37.97 171 GLY A CA 1
ATOM 1278 C C . GLY A 1 171 ? 32.412 49.503 -46.444 1.00 37.97 171 GLY A C 1
ATOM 1279 O O . GLY A 1 171 ? 31.555 49.555 -47.319 1.00 37.97 171 GLY A O 1
ATOM 1280 N N . ALA A 1 172 ? 32.557 50.411 -45.475 1.00 36.97 172 ALA A N 1
ATOM 1281 C CA . ALA A 1 172 ? 32.376 51.865 -45.571 1.00 36.97 172 ALA A CA 1
ATOM 1282 C C . ALA A 1 172 ? 32.839 52.494 -44.250 1.00 36.97 172 ALA A C 1
ATOM 1284 O O . ALA A 1 172 ? 32.352 52.039 -43.191 1.00 36.97 172 ALA A O 1
#

Radius of gyration: 24.06 Å; Cα contacts (8 Å, |Δi|>4): 303; chains: 1; bounding box: 51×69×65 Å

InterPro domains:
  IPR008541 InvasinE, adhesion domain [PF05689] (1-129)

Secondary structure (DSSP, 8-state):
--S-TTS-SEEEEEETTEEEEEEPPPBTTS-S--SEEEEETTEEEEEB-HHHHHHH-SSPPPHHHHHHHHHHH-SHHHHT-----SSTTSS-EEEEEE-SSTTEEEEEETTTTEEEEEETTS-BB---BSSPPP---------GGG--------------------------

Organism: NCBI:txid436295

=== Feature glossary ===
The record interleaves many kinds of information about one protein. Here is each kind framed as the question it answers.

Q: What does the local fold look like, residue by residue?
A: The Foldseek 3Di string encodes local tertiary geometry as a 20-letter alphabet — one character per residue — derived from the relative positions of nearby Cα atoms. Unlike the amino-acid sequence, 3Di is a direct function of the 3D structure, so two proteins with the same fold have similar 3Di strings even at low sequence identity.

Q: Which residues are in helices, strands, or loops?
A: The SS8 string is DSSP's per-residue secondary-structure call. α-helix (H) means an i→i+4 H-bond ladder; β-strand (E) means the residue participates in a β-sheet; 3₁₀ (G) and π (I) are tighter and wider helices; T/S are turns/bends; '-' is loop.

Q: How big and how compact is the whole molecule?
A: Radius of gyration (Rg) is the root-mean-square distance of Cα atoms from their centroid — a single number for overall size and compactness. A globular domain of N residues has Rg ≈ 2.2·N^0.38 Å; an extended or disordered chain has a much larger Rg. The Cα contact count is the number of residue pairs whose Cα atoms are within 8 Å and are more th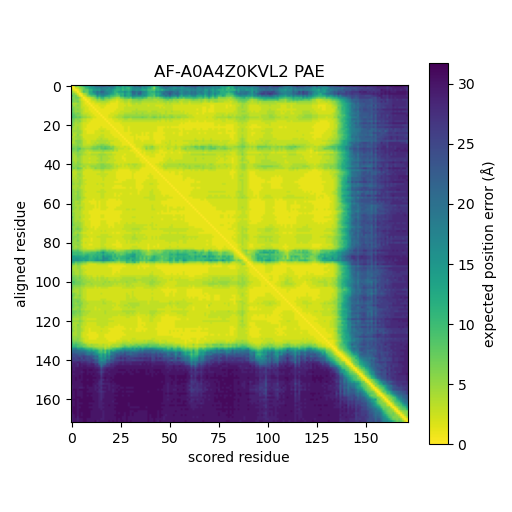an four positions apart in sequence — a standard proxy for tertiary packing density. The bounding box is the smallest axis-aligned box enclosing all Cα atoms.

Q: Where is each backbone atom in 3D?
A: Structure coordinates are given as an mmCIF _atom_site loop: one row per atom with element, residue name, chain id, sequence number, and x/y/z position in Å. Only the four main-chain atoms per residue are included here; side chains are omitted to keep the record compact.

Q: What is the amino-acid chain?
A: Primary structure: the covalent order of the twenty standard amino acids along the backbone. Two proteins with the same sequence will (almost always) fold to the same structure; two with 30% identity often share a fold but not the details.

Q: What if only a Cα trace is available?
A: Three-state secondary structure (P-SEA) collapses the eight DSSP classes into helix (a), strand (b), and coil (c). P-SEA assigns these from Cα geometry alone — distances and angles — without requiring backbone oxygens, so it works on any Cα trace.

Q: What family and function is it annotated with?
A: Database cross-references. InterPro integrates a dozen domain/family signature databases into unified entries with residue-range hits. GO terms attach function/process/location labels with evidence codes. CATH codes position the fold in a four-level structural taxonomy. Organism is the NCBI-taxonomy species name.

Q: How confident is the AlphaFold model at each residue?
A: pLDDT is the predicted lDDT-Cα score: AlphaFold's confidence that the local environment of each residue (all inter-atomic distances within 15 Å) is correctly placed. It is a per-residue number between 0 and 100, with higher meaning more reliable.

Q: How mobile is each atom in the crystal?
A: B-factor (Debye–Waller factor) reflects atomic displacement in the crystal lattice. It is an experimental observable (units Å²), not a prediction; low values mean the atom is pinned down, high values mean it moves or is heterogeneous across the crystal.

Q: Which residues are buried vs exposed?
A: SASA measures how much of the protein is reachable by solvent. It is computed by rolling a water-sized probe over the atomic surface and summing the exposed area (Å²). Per-residue SASA distinguishes core (buried, low SASA) from surface (exposed, high SASA) residues; total SASA is a whole-molecule size measure.

Q: What do the diagnostic plots show?
A: Plot images: a contact map (which residues are close in 3D, as an N×N binary image), a Ramachandran scatter (backbone torsion angles, revealing secondary-structure composition at a glance), and — for AlphaFold structures — a PAE heatmap (pairwise prediction confidence).

Q: What known structures does this most resemble?
A: The Foldseek neighbor list gives the closest experimentally determined structures in the PDB, ranked by structural alignment. TM-score near 1 means near-identical fold; near 0.3 means only rough topology match. This is how one finds what a novel AlphaFold prediction most resembles in the solved-structure universe.

Q: Are the domains correctly placed relative to each other?
A: Predicted aligned error is AlphaFold's pairwise confidence. Unlike pLDDT (per-residue), PAE is per-residue-pair and captures whether two parts of the structure are correctly placed relative to each other. Units are ångströms of expected positional error.

Q: What do the rendered images show?
A: Structure images are PyMOL renders from six orthogonal camera directions. Cartoon representation draws helices as coils and strands as arrows; sticks shows the backbone as bonds; surface shows the solvent-excluded envelope. Rainbow coloring maps sequence position to hue (blue→red, N→C); chain coloring assigns a distinct color per polypeptide.

Q: What are the backbone torsion angles?
A: φ (phi) and ψ (psi) are the two rotatable backbone dihedrals per residue: φ is the C(i-1)–N–Cα–C torsion, ψ is the N–Cα–C–N(i+1) torsion, both in degrees on (−180°, 180°]. α-helical residues cluster near (−60°, −45°); β-stran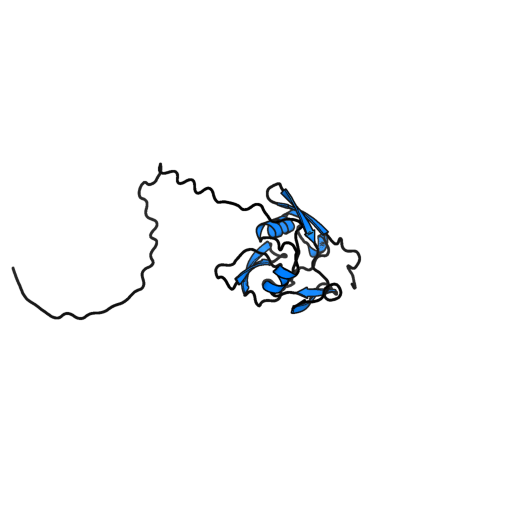d residues near (−120°, +130°). A Ramachandran plot is simply a scatter of (φ, ψ) for every residue.